Protein AF-A0A1A8A186-F1 (afdb_monomer_lite)

Foldseek 3Di:
DDPVVVVVVVVVVLVPDDPVCSVVVVVCVVPPLVVCVVVPDVLLVVLQVVLVVLPVVADQLRDDPVLVLLVVVQVVDPFRAGHGAQSNDFPVRVVVCCVVVVDHQWDAPDPPDPHIDGHHYDHQYDHPLLLVCCVPFNDDPCVVFAEAEAQCRVQSNHPDDDPDDLLVCLVSLQRHLEYEEGNHDPRRHDLVVLVSNVVSSLVRNAHFFRKYKYFADPVVSCVVSVHDDDPQQKDWDDTDLPDDSGPRDDSVSNNRITMIGGD

Radius of gyration: 21.7 Å; chains: 1; bounding box: 68×39×57 Å

Sequence (263 aa):
MDFSEAKLKLQQLLNNVTPSELPKLLEWMRNSGELDQPLFDNNKAMLRSIADDLKAMLPVDAMLPSETTAHLKMQQRARPTVHVDSFLYSDEQVDSLCEEGTMSRNYCLSCGSIRTAPLDFISHSFSASELQFLFQNVLPDLTGRTLVDVGSRLGAVLYGVLHADVCTQDVLLQSADVLVMNNVFEYFMESSEQVRSWKFIMQNFRRPGSLLVSVPSLQESLNALQMPFQPGWVEEIPLVYDIYLGRDADPDAIKQIHLYRVT

InterPro domains:
  IPR026669 Arsenite methyltransferase-like [PTHR43675] (2-156)

pLDDT: mean 90.27, std 6.65, range [60.44, 98.69]

Organism: Nothobranchius furzeri (NCBI:txid105023)

Structure (mmCIF, N/CA/C/O backbone):
data_AF-A0A1A8A186-F1
#
_entry.id   AF-A0A1A8A186-F1
#
loop_
_atom_site.group_PDB
_atom_site.id
_atom_site.type_symbol
_atom_site.label_atom_id
_atom_site.label_alt_id
_atom_site.label_comp_id
_atom_site.label_asym_id
_atom_site.label_entity_id
_atom_site.label_seq_id
_atom_site.pdbx_PDB_ins_code
_atom_site.Cartn_x
_atom_site.Cartn_y
_atom_site.Cartn_z
_atom_site.occupancy
_atom_site.B_iso_or_equiv
_atom_site.auth_seq_id
_atom_site.auth_comp_id
_atom_site.auth_asym_id
_atom_site.auth_atom_id
_atom_site.pdbx_PDB_model_num
ATOM 1 N N . MET A 1 1 ? 25.690 -15.666 16.497 1.00 81.56 1 MET A N 1
ATOM 2 C CA . MET A 1 1 ? 26.508 -14.445 16.417 1.00 81.56 1 MET A CA 1
ATOM 3 C C . MET A 1 1 ? 25.543 -13.284 16.387 1.00 81.56 1 MET A C 1
ATOM 5 O O . MET A 1 1 ? 24.640 -13.310 15.559 1.00 81.56 1 MET A O 1
ATOM 9 N N . ASP A 1 2 ? 25.659 -12.353 17.324 1.00 86.88 2 ASP A N 1
ATOM 10 C CA . ASP A 1 2 ? 24.840 -11.138 17.320 1.00 86.88 2 ASP A CA 1
ATOM 11 C C . ASP A 1 2 ? 25.425 -10.078 16.367 1.00 86.88 2 ASP A C 1
ATOM 13 O O . ASP A 1 2 ? 26.502 -10.265 15.795 1.00 86.88 2 ASP A O 1
ATOM 17 N N . PHE A 1 3 ? 24.707 -8.968 16.168 1.00 85.38 3 PHE A N 1
ATOM 18 C CA . PHE A 1 3 ? 25.131 -7.896 15.262 1.00 85.38 3 PHE A CA 1
ATOM 19 C C . PHE A 1 3 ? 26.508 -7.316 15.625 1.00 85.38 3 PHE A C 1
ATOM 21 O O . PHE A 1 3 ? 27.321 -7.050 14.740 1.00 85.38 3 PHE A O 1
ATOM 28 N N . SER A 1 4 ? 26.791 -7.142 16.916 1.00 91.44 4 SER A N 1
ATOM 29 C CA . SER A 1 4 ? 28.046 -6.556 17.396 1.00 91.44 4 SER A CA 1
ATOM 30 C C . SER A 1 4 ? 29.233 -7.474 17.113 1.00 91.44 4 SER A C 1
ATOM 32 O O . SER A 1 4 ? 30.257 -7.029 16.590 1.00 91.44 4 SER A O 1
ATOM 34 N N . GLU A 1 5 ? 29.087 -8.767 17.402 1.00 93.56 5 GLU A N 1
ATOM 35 C CA . GLU A 1 5 ? 30.097 -9.783 17.118 1.00 93.56 5 GLU A CA 1
ATOM 36 C C . GLU A 1 5 ? 30.296 -9.957 15.600 1.00 93.56 5 GLU A C 1
ATOM 38 O O . GLU A 1 5 ? 31.436 -10.038 15.131 1.00 93.56 5 GLU A O 1
ATOM 43 N N . ALA A 1 6 ? 29.210 -9.932 14.818 1.00 91.75 6 ALA A N 1
ATOM 44 C CA . ALA A 1 6 ? 29.256 -9.995 13.358 1.00 91.75 6 ALA A CA 1
ATOM 45 C C . ALA A 1 6 ? 30.021 -8.812 12.760 1.00 91.75 6 ALA A C 1
ATOM 47 O O . ALA A 1 6 ? 30.939 -9.004 11.960 1.00 91.75 6 ALA A O 1
ATOM 48 N N . LYS A 1 7 ? 29.690 -7.591 13.196 1.00 91.62 7 LYS A N 1
ATOM 49 C CA . LYS A 1 7 ? 30.343 -6.356 12.757 1.00 91.62 7 LYS A CA 1
ATOM 50 C C . LYS A 1 7 ? 31.841 -6.383 13.045 1.00 91.62 7 LYS A C 1
ATOM 52 O O . LYS A 1 7 ? 32.630 -6.029 12.172 1.00 91.62 7 LYS A O 1
ATOM 57 N N . LEU A 1 8 ? 32.240 -6.832 14.235 1.00 93.69 8 LEU A N 1
ATOM 58 C CA . LEU A 1 8 ? 33.651 -6.926 14.611 1.00 93.69 8 LEU A CA 1
ATOM 59 C C . LEU A 1 8 ? 34.410 -7.910 13.709 1.00 93.69 8 LEU A C 1
ATOM 61 O O . LEU A 1 8 ? 35.481 -7.576 13.201 1.00 93.69 8 LEU A O 1
ATOM 65 N N . LYS A 1 9 ? 33.856 -9.106 13.471 1.00 94.69 9 LYS A N 1
ATOM 66 C CA . LYS A 1 9 ? 34.489 -10.102 12.589 1.00 94.69 9 LYS A CA 1
ATOM 67 C C . LYS A 1 9 ? 34.570 -9.616 11.146 1.00 94.69 9 LYS A C 1
ATOM 69 O O . LYS A 1 9 ? 35.592 -9.820 10.499 1.00 94.69 9 LYS A O 1
ATOM 74 N N . LEU A 1 10 ? 33.539 -8.927 10.660 1.00 92.56 10 LEU A N 1
ATOM 75 C CA . LEU A 1 10 ? 33.546 -8.315 9.333 1.00 92.56 10 LEU A CA 1
ATOM 76 C C . LEU A 1 10 ? 34.656 -7.259 9.218 1.00 92.56 10 LEU A C 1
ATOM 78 O O . LEU A 1 10 ? 35.425 -7.281 8.264 1.00 92.56 10 LEU A O 1
ATOM 82 N N . GLN A 1 11 ? 34.799 -6.381 10.214 1.00 91.81 11 GLN A N 1
ATOM 83 C CA . GLN A 1 11 ? 35.882 -5.393 10.253 1.00 91.81 11 GLN A CA 1
ATOM 84 C C . GLN A 1 11 ? 37.266 -6.054 10.269 1.00 91.81 11 GLN A C 1
ATOM 86 O O . GLN A 1 11 ? 38.168 -5.608 9.565 1.00 91.81 11 GLN A O 1
ATOM 91 N N . GLN A 1 12 ? 37.437 -7.135 11.033 1.00 94.69 12 GLN A N 1
ATOM 92 C CA . GLN A 1 12 ? 38.684 -7.904 11.046 1.00 94.69 12 GLN A CA 1
ATOM 93 C C . GLN A 1 12 ? 38.986 -8.530 9.680 1.00 94.69 12 GLN A C 1
ATOM 95 O O . GLN A 1 12 ? 40.125 -8.465 9.227 1.00 94.69 12 GLN A O 1
ATOM 100 N N . LEU A 1 13 ? 37.979 -9.091 9.005 1.00 93.94 13 LEU A N 1
ATOM 101 C CA . LEU A 1 13 ? 38.126 -9.624 7.650 1.00 93.94 13 LEU A CA 1
ATOM 102 C C . LEU A 1 13 ? 38.521 -8.529 6.658 1.00 93.94 13 LEU A C 1
ATOM 104 O O . LEU A 1 13 ? 39.480 -8.718 5.917 1.00 93.94 13 LEU A O 1
ATOM 108 N N . LEU A 1 14 ? 37.849 -7.375 6.691 1.00 92.94 14 LEU A N 1
ATOM 109 C CA . LEU A 1 14 ? 38.167 -6.232 5.830 1.00 92.94 14 LEU A CA 1
ATOM 110 C C . LEU A 1 14 ? 39.600 -5.726 6.050 1.00 92.94 14 LEU A C 1
ATOM 112 O O . LEU A 1 14 ? 40.292 -5.423 5.083 1.00 92.94 14 LEU A O 1
ATOM 116 N N . ASN A 1 15 ? 40.078 -5.705 7.296 1.00 92.50 15 ASN A N 1
ATOM 117 C CA . ASN A 1 15 ? 41.453 -5.309 7.619 1.00 92.50 15 ASN A CA 1
ATOM 118 C C . ASN A 1 15 ? 42.517 -6.299 7.107 1.00 92.50 15 ASN A C 1
ATOM 120 O O . ASN A 1 15 ? 43.677 -5.919 6.968 1.00 92.50 15 ASN A O 1
ATOM 124 N N . ASN A 1 16 ? 42.141 -7.551 6.832 1.00 94.19 16 ASN A N 1
ATOM 125 C CA . ASN A 1 16 ? 43.044 -8.573 6.296 1.00 94.19 16 ASN A CA 1
ATOM 126 C C . ASN A 1 16 ? 43.122 -8.561 4.760 1.00 94.19 16 ASN A C 1
ATOM 128 O O . ASN A 1 16 ? 43.944 -9.272 4.181 1.00 94.19 16 ASN A O 1
ATOM 132 N N . VAL A 1 17 ? 42.271 -7.780 4.090 1.00 94.00 17 VAL A N 1
ATOM 133 C CA . VAL A 1 17 ? 42.267 -7.640 2.630 1.00 94.00 17 VAL A CA 1
ATOM 134 C C . VAL A 1 17 ? 43.371 -6.672 2.218 1.00 94.00 17 VAL A C 1
ATOM 136 O O . VAL A 1 17 ? 43.606 -5.651 2.866 1.00 94.00 17 VAL A O 1
ATOM 139 N N . THR A 1 18 ? 44.069 -6.979 1.125 1.00 94.75 18 THR A N 1
ATOM 140 C CA . THR A 1 18 ? 45.112 -6.092 0.604 1.00 94.75 18 THR A CA 1
ATOM 141 C C . THR A 1 18 ? 44.519 -4.716 0.260 1.00 94.75 18 THR A C 1
ATOM 143 O O . THR A 1 18 ? 43.457 -4.649 -0.366 1.00 94.75 18 THR A O 1
ATOM 146 N N . PRO A 1 19 ? 45.192 -3.596 0.598 1.00 92.88 19 PRO A N 1
ATOM 147 C CA . PRO A 1 19 ? 44.633 -2.257 0.387 1.00 92.88 19 PRO A CA 1
ATOM 148 C C . PRO A 1 19 ? 44.215 -1.952 -1.060 1.00 92.88 19 PRO A C 1
ATOM 150 O O . PRO A 1 19 ? 43.316 -1.147 -1.277 1.00 92.88 19 PRO A O 1
ATOM 153 N N . SER A 1 20 ? 44.840 -2.599 -2.051 1.00 94.12 20 SER A N 1
ATOM 154 C CA . SER A 1 20 ? 44.503 -2.456 -3.473 1.00 94.12 20 SER A CA 1
ATOM 155 C C . SER A 1 20 ? 43.208 -3.164 -3.884 1.00 94.12 20 SER A C 1
ATOM 157 O O . SER A 1 20 ? 42.574 -2.750 -4.850 1.00 94.12 20 SER A O 1
ATOM 159 N N . GLU A 1 21 ? 42.814 -4.225 -3.176 1.00 94.62 21 GLU A N 1
ATOM 160 C CA . GLU A 1 21 ? 41.594 -4.994 -3.457 1.00 94.62 21 GLU A CA 1
ATOM 161 C C . GLU A 1 21 ? 40.415 -4.545 -2.582 1.00 94.62 21 GLU A C 1
ATOM 163 O O . GLU A 1 21 ? 39.261 -4.789 -2.932 1.00 94.62 21 GLU A O 1
ATOM 168 N N . LEU A 1 22 ? 40.682 -3.833 -1.481 1.00 92.12 22 LEU A N 1
ATOM 169 C CA . LEU A 1 22 ? 39.651 -3.358 -0.558 1.00 92.12 22 LEU A CA 1
ATOM 170 C C . LEU A 1 22 ? 38.555 -2.510 -1.240 1.00 92.12 22 LEU A C 1
ATOM 172 O O . LEU A 1 22 ? 37.384 -2.777 -0.970 1.00 92.12 22 LEU A O 1
ATOM 176 N N . PRO A 1 23 ? 38.853 -1.557 -2.153 1.00 93.25 23 PRO A N 1
ATOM 177 C CA . PRO A 1 23 ? 37.807 -0.811 -2.855 1.00 93.25 23 PRO A CA 1
ATOM 178 C C . PRO A 1 23 ? 36.887 -1.709 -3.686 1.00 93.25 23 PRO A C 1
ATOM 180 O O . PRO A 1 23 ? 35.673 -1.538 -3.635 1.00 93.25 23 PRO A O 1
ATOM 183 N N . LYS A 1 24 ? 37.449 -2.702 -4.391 1.00 91.94 24 LYS A N 1
ATOM 184 C CA . LYS A 1 24 ? 36.669 -3.652 -5.199 1.00 91.94 24 LYS A CA 1
ATOM 185 C C . LYS A 1 24 ? 35.782 -4.528 -4.323 1.00 91.94 24 LYS A C 1
ATOM 187 O O . LYS A 1 24 ? 34.637 -4.781 -4.675 1.00 91.94 24 LYS A O 1
ATOM 192 N N . LEU A 1 25 ? 36.295 -4.975 -3.174 1.00 91.00 25 LEU A N 1
ATOM 193 C CA . LEU A 1 25 ? 35.508 -5.758 -2.227 1.00 91.00 25 LEU A CA 1
ATOM 194 C C . LEU A 1 25 ? 34.364 -4.931 -1.635 1.00 91.00 25 LEU A C 1
ATOM 196 O O . LEU A 1 25 ? 33.248 -5.427 -1.570 1.00 91.00 25 LEU A O 1
ATOM 200 N N . LEU A 1 26 ? 34.613 -3.683 -1.229 1.00 90.00 26 LEU A N 1
ATOM 201 C CA . LEU A 1 26 ? 33.564 -2.799 -0.709 1.00 90.00 26 LEU A CA 1
ATOM 202 C C . LEU A 1 26 ? 32.507 -2.482 -1.773 1.00 90.00 26 LEU A C 1
ATOM 204 O O . LEU A 1 26 ? 31.320 -2.438 -1.460 1.00 90.00 26 LEU A O 1
ATOM 208 N N . GLU A 1 27 ? 32.923 -2.294 -3.024 1.00 89.06 27 GLU A N 1
ATOM 209 C CA . GLU A 1 27 ? 32.010 -2.122 -4.153 1.00 89.06 27 GLU A CA 1
ATOM 210 C C . GLU A 1 27 ? 31.164 -3.378 -4.392 1.00 89.06 27 GLU A C 1
ATOM 212 O O . GLU A 1 27 ? 29.942 -3.272 -4.499 1.00 89.06 27 GLU A O 1
ATOM 217 N N . TRP A 1 28 ? 31.780 -4.565 -4.393 1.00 89.69 28 TRP A N 1
ATOM 218 C CA . TRP A 1 28 ? 31.054 -5.834 -4.465 1.00 89.69 28 TRP A CA 1
ATOM 219 C C . TRP A 1 28 ? 30.094 -5.989 -3.283 1.00 89.69 28 TRP A C 1
ATOM 221 O O . TRP A 1 28 ? 28.926 -6.271 -3.501 1.00 89.69 28 TRP A O 1
ATOM 231 N N . MET A 1 29 ? 30.517 -5.725 -2.044 1.00 86.19 29 MET A N 1
ATOM 232 C CA . MET A 1 29 ? 29.642 -5.829 -0.870 1.00 86.19 29 MET A CA 1
ATOM 233 C C . MET A 1 29 ? 28.453 -4.870 -0.933 1.00 86.19 29 MET A C 1
ATOM 235 O O . MET A 1 29 ? 27.379 -5.197 -0.445 1.00 86.19 29 MET A O 1
ATOM 239 N N . ARG A 1 30 ? 28.634 -3.681 -1.515 1.00 81.62 30 ARG A N 1
ATOM 240 C CA . ARG A 1 30 ? 27.555 -2.699 -1.650 1.00 81.62 30 ARG A CA 1
ATOM 241 C C . ARG A 1 30 ? 26.548 -3.081 -2.736 1.00 81.62 30 ARG A C 1
ATOM 243 O O . ARG A 1 30 ? 25.382 -2.732 -2.612 1.00 81.62 30 ARG A O 1
ATOM 250 N N . ASN A 1 31 ? 27.000 -3.754 -3.794 1.00 77.38 31 ASN A N 1
ATOM 251 C CA . ASN A 1 31 ? 26.207 -3.962 -5.007 1.00 77.38 31 ASN A CA 1
ATOM 252 C C . ASN A 1 31 ? 25.834 -5.440 -5.266 1.00 77.38 31 ASN A C 1
ATOM 254 O O . ASN A 1 31 ? 25.091 -5.731 -6.202 1.00 77.38 31 ASN A O 1
ATOM 258 N N . SER A 1 32 ? 26.368 -6.390 -4.495 1.00 78.38 32 SER A N 1
ATOM 259 C CA . SER A 1 32 ? 26.155 -7.825 -4.701 1.00 78.38 32 SER A CA 1
ATOM 260 C C . SER A 1 32 ? 24.862 -8.303 -4.049 1.00 78.38 32 SER A C 1
ATOM 262 O O . SER A 1 32 ? 24.705 -8.232 -2.833 1.00 78.38 32 SER A O 1
ATOM 264 N N . GLY A 1 33 ? 23.975 -8.895 -4.854 1.00 66.44 33 GLY A N 1
ATOM 265 C CA . GLY A 1 33 ? 22.790 -9.604 -4.357 1.00 66.44 33 GLY A CA 1
ATOM 266 C C . GLY A 1 33 ? 23.112 -10.934 -3.661 1.00 66.44 33 GLY A C 1
ATOM 267 O O . GLY A 1 33 ? 22.228 -11.549 -3.074 1.00 66.44 33 GLY A O 1
ATOM 268 N N . GLU A 1 34 ? 24.367 -11.400 -3.690 1.00 73.19 34 GLU A N 1
ATOM 269 C CA . GLU A 1 34 ? 24.770 -12.634 -2.999 1.00 73.19 34 GLU A CA 1
ATOM 270 C C . GLU A 1 34 ? 24.655 -12.499 -1.475 1.00 73.19 34 GLU A C 1
ATOM 272 O O . GLU A 1 34 ? 24.353 -13.474 -0.787 1.00 73.19 34 GLU A O 1
ATOM 277 N N . LEU A 1 35 ? 24.839 -11.285 -0.945 1.00 75.12 35 LEU A N 1
ATOM 278 C CA . LEU A 1 35 ? 24.705 -11.008 0.486 1.00 75.12 35 LEU A CA 1
ATOM 279 C C . LEU A 1 35 ? 23.248 -11.028 0.968 1.00 75.12 35 LEU A C 1
ATOM 281 O O . LEU A 1 35 ? 23.019 -11.155 2.170 1.00 75.12 35 LEU A O 1
ATOM 285 N N . ASP A 1 36 ? 22.282 -10.982 0.046 1.00 70.06 36 ASP A N 1
ATOM 286 C CA . ASP A 1 36 ? 20.851 -11.080 0.341 1.00 70.06 36 ASP A CA 1
ATOM 287 C C . ASP A 1 36 ? 20.360 -12.535 0.388 1.00 70.06 36 ASP A C 1
ATOM 289 O O . ASP A 1 36 ? 19.261 -12.793 0.878 1.00 70.06 36 ASP A O 1
ATOM 293 N N . GLN A 1 37 ? 21.157 -13.513 -0.066 1.00 66.50 37 GLN A N 1
ATOM 294 C CA . GLN A 1 37 ? 20.777 -14.935 -0.031 1.00 66.50 37 GLN A CA 1
ATOM 295 C C . GLN A 1 37 ? 20.367 -15.435 1.369 1.00 66.50 37 GLN A C 1
ATOM 297 O O . GLN A 1 37 ? 19.386 -16.171 1.459 1.00 66.50 37 GLN A O 1
ATOM 302 N N . PRO A 1 38 ? 21.027 -15.037 2.477 1.00 63.31 38 PRO A N 1
ATOM 303 C CA . PRO A 1 38 ? 20.593 -15.413 3.823 1.00 63.31 38 PRO A CA 1
ATOM 304 C C . PRO A 1 38 ? 19.283 -14.742 4.259 1.00 63.31 38 PRO A C 1
ATOM 306 O O . PRO A 1 38 ? 18.638 -15.225 5.184 1.00 63.31 38 PRO A O 1
ATOM 309 N N . LEU A 1 39 ? 18.900 -13.628 3.623 1.00 63.78 39 LEU A N 1
ATOM 310 C CA . LEU A 1 39 ? 17.629 -12.928 3.850 1.00 63.78 39 LEU A CA 1
ATOM 311 C C . LEU A 1 39 ? 16.486 -13.531 3.021 1.00 63.78 39 LEU A C 1
ATOM 313 O O . LEU A 1 39 ? 15.341 -13.083 3.130 1.00 63.78 39 LEU A O 1
ATOM 317 N N . PHE A 1 40 ? 16.784 -14.519 2.173 1.00 60.44 40 PHE A N 1
ATOM 318 C CA . PHE A 1 40 ? 15.793 -15.229 1.383 1.00 60.44 40 PHE A CA 1
ATOM 319 C C . PHE A 1 40 ? 14.974 -16.151 2.289 1.00 60.44 40 PHE A C 1
ATOM 321 O O . PHE A 1 40 ? 15.301 -17.313 2.517 1.00 60.44 40 PHE A O 1
ATOM 328 N N . ASP A 1 41 ? 13.914 -15.587 2.851 1.00 70.12 41 ASP A N 1
ATOM 329 C CA . ASP A 1 41 ? 12.982 -16.290 3.720 1.00 70.12 41 ASP A CA 1
ATOM 330 C C . ASP A 1 41 ? 11.894 -16.995 2.888 1.00 70.12 41 ASP A C 1
ATOM 332 O O . ASP A 1 41 ? 11.467 -16.502 1.838 1.00 70.12 41 ASP A O 1
ATOM 336 N N . ASN A 1 42 ? 11.394 -18.128 3.385 1.00 78.25 42 ASN A N 1
ATOM 337 C CA . ASN A 1 42 ? 10.276 -18.883 2.808 1.00 78.25 42 ASN A CA 1
ATOM 338 C C . ASN A 1 42 ? 9.054 -17.992 2.540 1.00 78.25 42 ASN A C 1
ATOM 340 O O . ASN A 1 42 ? 8.308 -18.234 1.594 1.00 78.25 42 ASN A O 1
ATOM 344 N N . ASN A 1 43 ? 8.880 -16.931 3.331 1.00 80.12 43 ASN A N 1
ATOM 345 C CA . ASN A 1 43 ? 7.840 -15.926 3.132 1.00 80.12 43 ASN A CA 1
ATOM 346 C C . ASN A 1 43 ? 7.949 -15.228 1.764 1.00 80.12 43 ASN A C 1
ATOM 348 O O . ASN A 1 43 ? 6.949 -15.107 1.061 1.00 80.12 43 ASN A O 1
ATOM 352 N N . LYS A 1 44 ? 9.157 -14.843 1.323 1.00 79.69 44 LYS A N 1
ATOM 353 C CA . LYS A 1 44 ? 9.360 -14.242 -0.009 1.00 79.69 44 LYS A CA 1
ATOM 354 C C . LYS A 1 44 ? 9.082 -15.246 -1.127 1.00 79.69 44 LYS A C 1
ATOM 356 O O . LYS A 1 44 ? 8.492 -14.879 -2.138 1.00 79.69 44 LYS A O 1
ATOM 361 N N . ALA A 1 45 ? 9.468 -16.510 -0.942 1.00 83.62 45 ALA A N 1
ATOM 362 C CA . ALA A 1 45 ? 9.161 -17.572 -1.901 1.00 83.62 45 ALA A CA 1
ATOM 363 C C . ALA A 1 45 ? 7.647 -17.817 -2.018 1.00 83.62 45 ALA A C 1
ATOM 365 O O . ALA A 1 45 ? 7.134 -17.965 -3.125 1.00 83.62 45 ALA A O 1
ATOM 366 N N . MET A 1 46 ? 6.926 -17.794 -0.894 1.00 86.50 46 MET A N 1
ATOM 367 C CA . MET A 1 46 ? 5.470 -17.925 -0.868 1.00 86.50 46 MET A CA 1
ATOM 368 C C . MET A 1 46 ? 4.783 -16.755 -1.580 1.00 86.50 46 MET A C 1
ATOM 370 O O . MET A 1 46 ? 3.946 -16.996 -2.443 1.00 86.50 46 MET A O 1
ATOM 374 N N . LEU A 1 47 ? 5.170 -15.506 -1.289 1.00 88.38 47 LEU A N 1
ATOM 375 C CA . LEU A 1 47 ? 4.613 -14.333 -1.977 1.00 88.38 47 LEU A CA 1
ATOM 376 C C . LEU A 1 47 ? 4.855 -14.391 -3.492 1.00 88.38 47 LEU A C 1
ATOM 378 O O . LEU A 1 47 ? 3.942 -14.111 -4.261 1.00 88.38 47 LEU A O 1
ATOM 382 N N . ARG A 1 48 ? 6.049 -14.823 -3.925 1.00 87.94 48 ARG A N 1
ATOM 383 C CA . ARG A 1 48 ? 6.358 -15.021 -5.351 1.00 87.94 48 ARG A CA 1
ATOM 384 C C . ARG A 1 48 ? 5.493 -16.103 -5.989 1.00 87.94 48 ARG A C 1
ATOM 386 O O . ARG A 1 48 ? 4.953 -15.869 -7.060 1.00 87.94 48 ARG A O 1
ATOM 393 N N . SER A 1 49 ? 5.311 -17.240 -5.316 1.00 90.56 49 SER A N 1
ATOM 394 C CA . SER A 1 49 ? 4.427 -18.306 -5.804 1.00 90.56 49 SER A CA 1
ATOM 395 C C . SER A 1 49 ? 3.001 -17.797 -6.006 1.00 90.56 49 SER A C 1
ATOM 397 O O . SER A 1 49 ? 2.393 -18.080 -7.030 1.00 90.56 49 SER A O 1
ATOM 399 N N . ILE A 1 50 ? 2.483 -17.012 -5.057 1.00 90.25 50 ILE A N 1
ATOM 400 C CA . ILE A 1 50 ? 1.131 -16.454 -5.157 1.00 90.25 50 ILE A CA 1
ATOM 401 C C . ILE A 1 50 ? 1.048 -15.445 -6.306 1.00 90.25 50 ILE A C 1
ATOM 403 O O . ILE A 1 50 ? 0.098 -15.481 -7.085 1.00 90.25 50 ILE A O 1
ATOM 407 N N . ALA A 1 51 ? 2.044 -14.568 -6.445 1.00 92.31 51 ALA A N 1
ATOM 408 C CA . ALA A 1 51 ? 2.117 -13.634 -7.561 1.00 92.31 51 ALA A CA 1
ATOM 409 C C . ALA A 1 51 ? 2.132 -14.361 -8.917 1.00 92.31 51 ALA A C 1
ATOM 411 O O . ALA A 1 51 ? 1.436 -13.946 -9.840 1.00 92.31 51 ALA A O 1
ATOM 412 N N . ASP A 1 52 ? 2.878 -15.458 -9.040 1.00 92.56 52 ASP A N 1
ATOM 413 C CA . ASP A 1 52 ? 2.956 -16.232 -10.280 1.00 92.56 52 ASP A CA 1
ATOM 414 C C . ASP A 1 52 ? 1.633 -16.946 -10.607 1.00 92.56 52 ASP A C 1
ATOM 416 O O . ASP A 1 52 ? 1.191 -16.913 -11.759 1.00 92.56 52 ASP A O 1
ATOM 420 N N . ASP A 1 53 ? 0.944 -17.492 -9.600 1.00 92.62 53 ASP A N 1
ATOM 421 C CA . ASP A 1 53 ? -0.397 -18.064 -9.771 1.00 92.62 53 ASP A CA 1
ATOM 422 C C . ASP A 1 53 ? -1.410 -16.998 -10.229 1.00 92.62 53 ASP A C 1
ATOM 424 O O . ASP A 1 53 ? -2.218 -17.241 -11.129 1.00 92.62 53 ASP A O 1
ATOM 428 N N . LEU A 1 54 ? -1.350 -15.790 -9.657 1.00 92.44 54 LEU A N 1
ATOM 429 C CA . LEU A 1 54 ? -2.215 -14.672 -10.044 1.00 92.44 54 LEU A CA 1
ATOM 430 C C . LEU A 1 54 ? -1.940 -14.194 -11.476 1.00 92.44 54 LEU A C 1
ATOM 432 O O . LEU A 1 54 ? -2.888 -13.984 -12.234 1.00 92.44 54 LEU A O 1
ATOM 436 N N . LYS A 1 55 ? -0.669 -14.077 -11.886 1.00 93.00 55 LYS A N 1
ATOM 437 C CA . LYS A 1 55 ? -0.291 -13.703 -13.264 1.00 93.00 55 LYS A CA 1
ATOM 438 C C . LYS A 1 55 ? -0.878 -14.647 -14.306 1.00 93.00 55 LYS A C 1
ATOM 440 O O . LYS A 1 55 ? -1.244 -14.202 -15.387 1.00 93.00 55 LYS A O 1
ATOM 445 N N . ALA A 1 56 ? -0.993 -15.939 -13.996 1.00 92.25 56 ALA A N 1
ATOM 446 C CA . ALA A 1 56 ? -1.576 -16.914 -14.916 1.00 92.25 56 ALA A CA 1
ATOM 447 C C . ALA A 1 56 ? -3.078 -16.683 -15.175 1.00 92.25 56 ALA A C 1
ATOM 449 O O . ALA A 1 56 ? -3.620 -17.195 -16.156 1.00 92.25 56 ALA A O 1
ATOM 450 N N . MET A 1 57 ? -3.754 -15.928 -14.304 1.00 91.31 57 MET A N 1
ATOM 451 C CA . MET A 1 57 ? -5.196 -15.670 -14.362 1.00 91.31 57 MET A CA 1
ATOM 452 C C . MET A 1 57 ? -5.549 -14.230 -14.751 1.00 91.31 57 MET A C 1
ATOM 454 O O . MET A 1 57 ? -6.703 -13.958 -15.088 1.00 91.31 57 MET A O 1
ATOM 458 N N . LEU A 1 58 ? -4.589 -13.308 -14.686 1.00 91.81 58 LEU A N 1
ATOM 459 C CA . LEU A 1 58 ? -4.799 -11.875 -14.868 1.00 91.81 58 LEU A CA 1
ATOM 460 C C . LEU A 1 58 ? -4.202 -11.376 -16.192 1.00 91.81 58 LEU A C 1
ATOM 462 O O . LEU A 1 58 ? -3.259 -11.969 -16.717 1.00 91.81 58 LEU A O 1
ATOM 466 N N . PRO A 1 59 ? -4.726 -10.270 -16.752 1.00 91.38 59 PRO A N 1
ATOM 467 C CA . PRO A 1 59 ? -4.019 -9.552 -17.807 1.00 91.38 59 PRO A CA 1
ATOM 468 C C . PRO A 1 59 ? -2.678 -9.008 -17.288 1.00 91.38 59 PRO A C 1
ATOM 470 O O . PRO A 1 59 ? -2.484 -8.858 -16.084 1.00 91.38 59 PRO A O 1
ATOM 473 N N . VAL A 1 60 ? -1.758 -8.678 -18.201 1.00 87.50 60 VAL A N 1
ATOM 474 C CA . VAL A 1 60 ? -0.403 -8.190 -17.860 1.00 87.50 60 VAL A CA 1
ATOM 475 C C . VAL A 1 60 ? -0.439 -6.899 -17.036 1.00 87.50 60 VAL A C 1
ATOM 477 O O . VAL A 1 60 ? 0.389 -6.703 -16.154 1.00 87.50 60 VAL A O 1
ATOM 480 N N . ASP A 1 61 ? -1.411 -6.025 -17.297 1.00 87.50 61 ASP A N 1
ATOM 481 C CA . ASP A 1 61 ? -1.628 -4.804 -16.517 1.00 87.50 61 ASP A CA 1
ATOM 482 C C . ASP A 1 61 ? -2.363 -5.064 -15.193 1.00 87.50 61 ASP A C 1
ATOM 484 O O . ASP A 1 61 ? -2.531 -4.141 -14.405 1.00 87.50 61 ASP A O 1
ATOM 488 N N . ALA A 1 62 ? -2.805 -6.297 -14.928 1.00 90.56 62 ALA A N 1
ATOM 489 C CA . ALA A 1 62 ? -3.582 -6.703 -13.759 1.00 90.56 62 ALA A CA 1
ATOM 490 C C . ALA A 1 62 ? -4.824 -5.833 -13.488 1.00 90.56 62 ALA A C 1
ATOM 492 O O . ALA A 1 62 ? -5.255 -5.685 -12.341 1.00 90.56 62 ALA A O 1
ATOM 493 N N . MET A 1 63 ? -5.406 -5.242 -14.534 1.00 91.12 63 MET A N 1
ATOM 494 C CA . MET A 1 63 ? -6.643 -4.478 -14.436 1.00 91.12 63 MET A CA 1
ATOM 495 C C . MET A 1 63 ? -7.812 -5.269 -15.010 1.00 91.12 63 MET A C 1
ATOM 497 O O . MET A 1 63 ? -7.814 -5.680 -16.170 1.00 91.12 63 MET A O 1
ATOM 501 N N . LEU A 1 64 ? -8.863 -5.448 -14.215 1.00 89.00 64 LEU A N 1
ATOM 502 C CA . LEU A 1 64 ? -10.076 -6.095 -14.692 1.00 89.00 64 LEU A CA 1
ATOM 503 C C . LEU A 1 64 ? -10.871 -5.146 -15.607 1.00 89.00 64 LEU A C 1
ATOM 505 O O . LEU A 1 64 ? -10.910 -3.933 -15.373 1.00 89.00 64 LEU A O 1
ATOM 509 N N . PRO A 1 65 ? -11.598 -5.670 -16.615 1.00 88.94 65 PRO A N 1
ATOM 510 C CA . PRO A 1 65 ? -12.461 -4.848 -17.470 1.00 88.94 65 PRO A CA 1
ATOM 511 C C . PRO A 1 65 ? -13.546 -4.074 -16.706 1.00 88.94 65 PRO A C 1
ATOM 513 O O . PRO A 1 65 ? -14.054 -3.068 -17.195 1.00 88.94 65 PRO A O 1
ATOM 516 N N . SER A 1 66 ? -13.914 -4.540 -15.509 1.00 89.06 66 SER A N 1
ATOM 517 C CA . SER A 1 66 ? -14.885 -3.885 -14.630 1.00 89.06 66 SER A CA 1
ATOM 518 C C . SER A 1 66 ? -14.340 -2.647 -13.909 1.00 89.06 66 SER A C 1
ATOM 520 O O . SER A 1 66 ? -15.132 -1.886 -13.362 1.00 89.06 66 SER A O 1
ATOM 522 N N . GLU A 1 67 ? -13.026 -2.403 -13.905 1.00 89.94 67 GLU A N 1
ATOM 523 C CA . GLU A 1 67 ? -12.392 -1.243 -13.252 1.00 89.94 67 GLU A CA 1
ATOM 524 C C . GLU A 1 67 ? -12.509 0.034 -14.112 1.00 89.94 67 GLU A C 1
ATOM 526 O O . GLU A 1 67 ? -11.543 0.759 -14.348 1.00 89.94 67 GLU A O 1
ATOM 531 N N . THR A 1 68 ? -13.713 0.319 -14.622 1.00 90.88 68 THR A N 1
ATOM 532 C CA . THR A 1 68 ? -13.952 1.336 -15.661 1.00 90.88 68 THR A CA 1
ATOM 533 C C . THR A 1 68 ? -13.529 2.743 -15.245 1.00 90.88 68 THR A C 1
ATOM 535 O O . THR A 1 68 ? -12.993 3.485 -16.064 1.00 90.88 68 THR A O 1
ATOM 538 N N . THR A 1 69 ? -13.734 3.119 -13.979 1.00 90.25 69 THR A N 1
ATOM 539 C CA . THR A 1 69 ? -13.341 4.442 -13.461 1.00 90.25 69 THR A CA 1
ATOM 540 C C . THR A 1 69 ? -11.823 4.622 -13.468 1.00 90.25 69 THR A C 1
ATOM 542 O O . THR A 1 69 ? -11.341 5.673 -13.891 1.00 90.25 69 THR A O 1
ATOM 545 N N . ALA A 1 70 ? -11.070 3.586 -13.085 1.00 89.25 70 ALA A N 1
ATOM 546 C CA . ALA A 1 70 ? -9.609 3.624 -13.073 1.00 89.25 70 ALA A CA 1
ATOM 547 C C . ALA A 1 70 ? -9.057 3.774 -14.494 1.00 89.25 70 ALA A C 1
ATOM 549 O O . ALA A 1 70 ? -8.260 4.680 -14.748 1.00 89.25 70 ALA A O 1
ATOM 550 N N . HIS A 1 71 ? -9.583 2.989 -15.442 1.00 89.94 71 HIS A N 1
ATOM 551 C CA . HIS A 1 71 ? -9.249 3.110 -16.866 1.00 89.94 71 HIS A CA 1
ATOM 552 C C . HIS A 1 71 ? -9.482 4.531 -17.397 1.00 89.94 71 HIS A C 1
ATOM 554 O O . HIS A 1 71 ? -8.603 5.112 -18.035 1.00 89.94 71 HIS A O 1
ATOM 560 N N . LEU A 1 72 ? -10.644 5.127 -17.103 1.00 90.62 72 LEU A N 1
ATOM 561 C CA . LEU A 1 72 ? -10.974 6.486 -17.545 1.00 90.62 72 LEU A CA 1
ATOM 562 C C . LEU A 1 72 ? -10.034 7.536 -16.944 1.00 90.62 72 LEU A C 1
ATOM 564 O O . LEU A 1 72 ? -9.571 8.425 -17.657 1.00 90.62 72 LEU A O 1
ATOM 568 N N . LYS A 1 73 ? -9.720 7.436 -15.650 1.00 90.31 73 LYS A N 1
ATOM 569 C CA . LYS A 1 73 ? -8.830 8.391 -14.978 1.00 90.31 73 LYS A CA 1
ATOM 570 C C . LYS A 1 73 ? -7.394 8.306 -15.473 1.00 90.31 73 LYS A C 1
ATOM 572 O O . LYS A 1 73 ? -6.757 9.343 -15.644 1.00 90.31 73 LYS A O 1
ATOM 577 N N . MET A 1 74 ? -6.901 7.106 -15.768 1.00 89.06 74 MET A N 1
ATOM 578 C CA . MET A 1 74 ? -5.588 6.932 -16.392 1.00 8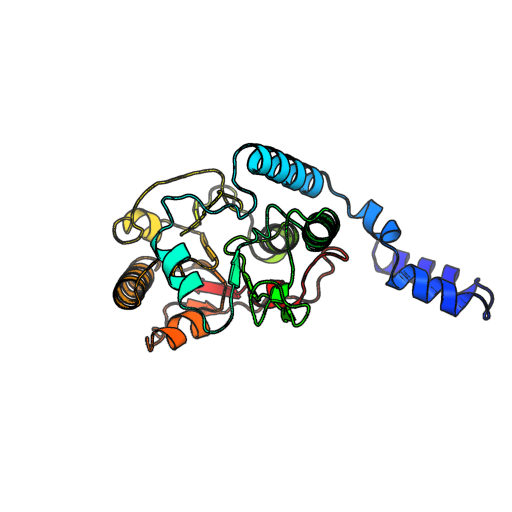9.06 74 MET A CA 1
ATOM 579 C C . MET A 1 74 ? -5.529 7.583 -17.778 1.00 89.06 74 MET A C 1
ATOM 581 O O . MET A 1 74 ? -4.562 8.272 -18.087 1.00 89.06 74 MET A O 1
ATOM 585 N N . GLN A 1 75 ? -6.584 7.451 -18.588 1.00 87.38 75 GLN A N 1
ATOM 586 C CA . GLN A 1 75 ? -6.662 8.083 -19.914 1.00 87.38 75 GLN A CA 1
ATOM 587 C C . GLN A 1 75 ? -6.739 9.617 -19.862 1.00 87.38 75 GLN A C 1
ATOM 589 O O . GLN A 1 75 ? -6.372 10.284 -20.827 1.00 87.38 75 GLN A O 1
ATOM 594 N N . GLN A 1 76 ? -7.216 10.183 -18.751 1.00 88.88 76 GLN A N 1
ATOM 595 C CA . GLN A 1 76 ? -7.302 11.631 -18.540 1.00 88.88 76 GLN A CA 1
ATOM 596 C C . GLN A 1 76 ? -5.989 12.255 -18.043 1.00 88.88 76 GLN A C 1
ATOM 598 O O . GLN A 1 76 ? -5.889 13.484 -17.975 1.00 88.88 76 GLN A O 1
ATOM 603 N N . ARG A 1 77 ? -4.978 11.451 -17.683 1.00 85.62 77 ARG A N 1
ATOM 604 C CA . ARG A 1 77 ? -3.672 11.966 -17.251 1.00 85.62 77 ARG A CA 1
ATOM 605 C C . ARG A 1 77 ? -3.005 12.736 -18.394 1.00 85.62 77 ARG A C 1
ATOM 607 O O . ARG A 1 77 ? -3.065 12.361 -19.561 1.00 85.62 77 ARG A O 1
ATOM 614 N N . ALA A 1 78 ? -2.335 13.835 -18.042 1.00 85.06 78 ALA A N 1
ATOM 615 C CA . ALA A 1 78 ? -1.650 14.694 -19.012 1.00 85.06 78 ALA A CA 1
ATOM 616 C C . ALA A 1 78 ? -0.502 13.975 -19.742 1.00 85.06 78 ALA A C 1
ATOM 618 O O . ALA A 1 78 ? -0.140 14.346 -20.859 1.00 85.06 78 ALA A O 1
ATOM 619 N N . ARG A 1 79 ? 0.082 12.965 -19.095 1.00 84.38 79 ARG A N 1
ATOM 620 C CA . ARG A 1 79 ? 1.070 12.058 -19.666 1.00 84.38 79 ARG A CA 1
ATOM 621 C C . ARG A 1 79 ? 0.446 10.671 -19.772 1.00 84.38 79 ARG A C 1
ATOM 623 O O . ARG A 1 79 ? -0.287 10.297 -18.859 1.00 84.38 79 ARG A O 1
ATOM 630 N N . PRO A 1 80 ? 0.719 9.912 -20.845 1.00 86.69 80 PRO A N 1
ATOM 631 C CA . PRO A 1 80 ? 0.223 8.551 -20.945 1.00 86.69 80 PRO A CA 1
ATOM 632 C C . PRO A 1 80 ? 0.779 7.695 -19.802 1.00 86.69 80 PRO A C 1
ATOM 634 O O . PRO A 1 80 ? 1.986 7.685 -19.547 1.00 86.69 80 PRO A O 1
ATOM 637 N N . THR A 1 81 ? -0.127 6.999 -19.124 1.00 87.69 81 THR A N 1
ATOM 638 C CA . THR A 1 81 ? 0.153 6.220 -17.919 1.00 87.69 81 THR A CA 1
ATOM 639 C C . THR A 1 81 ? -0.191 4.753 -18.153 1.00 87.69 81 THR A C 1
ATOM 641 O O . THR A 1 81 ? -1.226 4.449 -18.747 1.00 87.69 81 THR A O 1
ATOM 644 N N . VAL A 1 82 ? 0.661 3.853 -17.670 1.00 87.69 82 VAL A N 1
ATOM 645 C CA . VAL A 1 82 ? 0.469 2.399 -17.701 1.00 87.69 82 VAL A CA 1
ATOM 646 C C . VAL A 1 82 ? 0.359 1.888 -16.271 1.00 87.69 82 VAL A C 1
ATOM 648 O O . VAL A 1 82 ? 1.122 2.297 -15.397 1.00 87.69 82 VAL A O 1
ATOM 651 N N . HIS A 1 83 ? -0.602 0.999 -16.031 1.00 91.88 83 HIS A N 1
ATOM 652 C CA . HIS A 1 83 ? -0.709 0.308 -14.756 1.00 91.88 83 HIS A CA 1
ATOM 653 C C . HIS A 1 83 ? 0.146 -0.959 -14.792 1.00 91.88 83 HIS A C 1
ATOM 655 O O . HIS A 1 83 ? 0.043 -1.757 -15.725 1.00 91.88 83 HIS A O 1
ATOM 661 N N . VAL A 1 84 ? 0.977 -1.136 -13.770 1.00 90.31 84 VAL A N 1
ATOM 662 C CA . VAL A 1 84 ? 1.747 -2.355 -13.530 1.00 90.31 84 VAL A CA 1
ATOM 663 C C . VAL A 1 84 ? 1.654 -2.670 -12.050 1.00 90.31 84 VAL A C 1
ATOM 665 O O . VAL A 1 84 ? 2.007 -1.849 -11.211 1.00 90.31 84 VAL A O 1
ATOM 668 N N . ASP A 1 85 ? 1.153 -3.856 -11.729 1.00 93.38 85 ASP A N 1
ATOM 669 C CA . ASP A 1 85 ? 0.938 -4.246 -10.342 1.00 93.38 85 ASP A CA 1
ATOM 670 C C . ASP A 1 85 ? 2.260 -4.605 -9.655 1.00 93.38 85 ASP A C 1
ATOM 672 O O . ASP A 1 85 ? 2.902 -5.599 -10.007 1.00 93.38 85 ASP A O 1
ATOM 676 N N . SER A 1 86 ? 2.656 -3.802 -8.665 1.00 92.12 86 SER A N 1
ATOM 677 C CA . SER A 1 86 ? 3.923 -3.972 -7.941 1.00 92.12 86 SER A CA 1
ATOM 678 C C . SER A 1 86 ? 3.971 -5.223 -7.063 1.00 92.12 86 SER A C 1
ATOM 680 O O . SER A 1 86 ? 5.063 -5.640 -6.672 1.00 92.12 86 SER A O 1
ATOM 682 N N . PHE A 1 87 ? 2.827 -5.840 -6.733 1.00 93.44 87 PHE A N 1
ATOM 683 C CA . PHE A 1 87 ? 2.829 -7.146 -6.070 1.00 93.44 87 PHE A CA 1
ATOM 684 C C . PHE A 1 87 ? 3.239 -8.244 -7.051 1.00 93.44 87 PHE A C 1
ATOM 686 O O . PHE A 1 87 ? 3.982 -9.161 -6.696 1.00 93.44 87 PHE A O 1
ATOM 693 N N . LEU A 1 88 ? 2.750 -8.148 -8.289 1.00 93.50 88 LEU A N 1
ATOM 694 C CA . LEU A 1 88 ? 2.992 -9.152 -9.314 1.00 93.50 88 LEU A CA 1
ATOM 695 C C . LEU A 1 88 ? 4.382 -9.004 -9.935 1.00 93.50 88 LEU A C 1
ATOM 697 O O . LEU A 1 88 ? 5.085 -10.002 -10.090 1.00 93.50 88 LEU A O 1
ATOM 701 N N . TYR A 1 89 ? 4.786 -7.788 -10.291 1.00 90.88 89 TYR A N 1
ATOM 702 C CA . TYR A 1 89 ? 6.003 -7.543 -11.059 1.00 90.88 89 TYR A CA 1
ATOM 703 C C . TYR A 1 89 ? 6.996 -6.689 -10.272 1.00 90.88 89 TYR A C 1
ATOM 705 O O . TYR A 1 89 ? 6.680 -5.570 -9.876 1.00 90.88 89 TYR A O 1
ATOM 713 N N . SER A 1 90 ? 8.216 -7.201 -10.087 1.00 87.62 90 SER A N 1
ATOM 714 C CA . SER A 1 90 ? 9.351 -6.370 -9.673 1.00 87.62 90 SER A CA 1
ATOM 715 C C . SER A 1 90 ? 9.835 -5.489 -10.825 1.00 87.62 90 SER A C 1
ATOM 717 O O . SER A 1 90 ? 9.608 -5.811 -11.993 1.00 87.62 90 SER A O 1
ATOM 719 N N . ASP A 1 91 ? 10.580 -4.426 -10.521 1.00 83.88 91 ASP A N 1
ATOM 720 C CA . ASP A 1 91 ? 11.169 -3.553 -11.546 1.00 83.88 91 ASP A CA 1
ATOM 721 C C . ASP A 1 91 ? 12.034 -4.327 -12.552 1.00 83.88 91 ASP A C 1
ATOM 723 O O . ASP A 1 91 ? 11.944 -4.091 -13.756 1.00 83.88 91 ASP A O 1
ATOM 727 N N . GLU A 1 92 ? 12.792 -5.323 -12.079 1.00 85.44 92 GLU A N 1
ATOM 728 C CA . GLU A 1 92 ? 13.590 -6.218 -12.927 1.00 85.44 92 GLU A CA 1
ATOM 729 C C . GLU A 1 92 ? 12.715 -7.054 -13.881 1.00 85.44 92 GLU A C 1
ATOM 731 O O . GLU A 1 92 ? 13.072 -7.283 -15.041 1.00 85.44 92 GLU A O 1
ATOM 736 N N . GLN A 1 93 ? 11.540 -7.499 -13.419 1.00 87.81 93 GLN A N 1
ATOM 737 C CA . GLN A 1 93 ? 10.577 -8.215 -14.259 1.00 87.81 93 GLN A CA 1
ATOM 738 C C . GLN A 1 93 ? 9.925 -7.276 -15.277 1.00 87.81 93 GLN A C 1
ATOM 740 O O . GLN A 1 93 ? 9.722 -7.672 -16.422 1.00 87.81 93 GLN A O 1
ATOM 745 N N . VAL A 1 94 ? 9.642 -6.027 -14.899 1.00 86.81 94 VAL A N 1
ATOM 746 C CA . VAL A 1 94 ? 9.151 -4.999 -15.828 1.00 86.81 94 VAL A CA 1
ATOM 747 C C . VAL A 1 94 ? 10.185 -4.698 -16.910 1.00 86.81 94 VAL A C 1
ATOM 749 O O . VAL A 1 94 ? 9.826 -4.599 -18.084 1.00 86.81 94 VAL A O 1
ATOM 752 N N . ASP A 1 95 ? 11.462 -4.588 -16.543 1.00 86.50 95 ASP A N 1
ATOM 753 C CA . ASP A 1 95 ? 12.558 -4.411 -17.497 1.00 86.50 95 ASP A CA 1
ATOM 754 C C . ASP A 1 95 ? 12.649 -5.592 -18.471 1.00 86.50 95 ASP A C 1
ATOM 756 O O . ASP A 1 95 ? 12.676 -5.384 -19.685 1.00 86.50 95 ASP A O 1
ATOM 760 N N . SER A 1 96 ? 12.553 -6.824 -17.965 1.00 88.56 96 SER A N 1
ATOM 761 C CA . SER A 1 96 ? 12.534 -8.035 -18.800 1.00 88.56 96 SER A CA 1
ATOM 762 C C . SER A 1 96 ? 11.361 -8.033 -19.794 1.00 88.56 96 SER A C 1
ATOM 764 O O . SER A 1 96 ? 11.544 -8.286 -20.983 1.00 88.56 96 SER A O 1
ATOM 766 N N . LEU A 1 97 ? 10.156 -7.653 -19.348 1.00 87.50 97 LEU A N 1
ATOM 767 C CA . LEU A 1 97 ? 8.979 -7.533 -20.223 1.00 87.50 97 LEU A CA 1
ATOM 768 C C . LEU A 1 97 ? 9.150 -6.458 -21.306 1.00 87.50 97 LEU A C 1
ATOM 770 O O . LEU A 1 97 ? 8.575 -6.575 -22.394 1.00 87.50 97 LEU A O 1
ATOM 774 N N . CYS A 1 98 ? 9.917 -5.406 -21.018 1.00 85.69 98 CYS A N 1
ATOM 775 C CA . CYS A 1 98 ? 10.249 -4.379 -21.997 1.00 85.69 98 CYS A CA 1
ATOM 776 C C . CYS A 1 98 ? 11.259 -4.885 -23.034 1.00 85.69 98 CYS A C 1
ATOM 778 O O . CYS A 1 98 ? 11.102 -4.605 -24.222 1.00 85.69 98 CYS A O 1
ATOM 780 N N . GLU A 1 99 ? 12.265 -5.650 -22.607 1.00 86.81 99 GLU A N 1
ATOM 781 C CA . GLU A 1 99 ? 13.252 -6.274 -23.498 1.00 86.81 99 GLU A CA 1
ATOM 782 C C . GLU A 1 99 ? 12.615 -7.306 -24.440 1.00 86.81 99 GLU A C 1
ATOM 784 O O . GLU A 1 99 ? 12.962 -7.373 -25.620 1.00 86.81 99 GLU A O 1
ATOM 789 N N . GLU A 1 100 ? 11.630 -8.060 -23.950 1.00 87.75 100 GLU A N 1
ATOM 790 C CA . GLU A 1 100 ? 10.859 -9.036 -24.731 1.00 87.75 100 GLU A CA 1
ATOM 791 C C . GLU A 1 100 ? 9.859 -8.391 -25.711 1.00 87.75 100 GLU A C 1
ATOM 793 O O . GLU A 1 100 ? 9.302 -9.071 -26.575 1.00 87.75 100 GLU A O 1
ATOM 798 N N . GLY A 1 101 ? 9.625 -7.078 -25.604 1.00 82.38 101 GLY A N 1
ATOM 799 C CA . GLY A 1 101 ? 8.668 -6.343 -26.436 1.00 82.38 101 GLY A CA 1
ATOM 800 C C . GLY A 1 101 ? 7.201 -6.526 -26.032 1.00 82.38 101 GLY A C 1
ATOM 801 O O . GLY A 1 101 ? 6.310 -6.078 -26.756 1.00 82.38 101 GLY A O 1
ATOM 802 N N . TH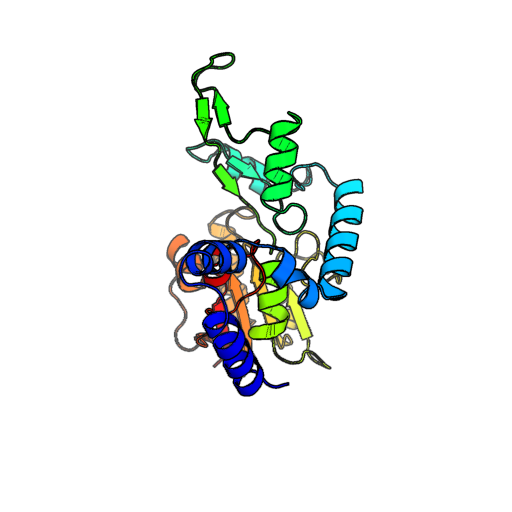R A 1 102 ? 6.940 -7.156 -24.884 1.00 84.19 102 THR A N 1
ATOM 803 C CA . THR A 1 102 ? 5.596 -7.320 -24.304 1.00 84.19 102 THR A CA 1
ATOM 804 C C . THR A 1 102 ? 5.079 -6.004 -23.713 1.00 84.19 102 THR A C 1
ATOM 806 O O . THR A 1 102 ? 3.877 -5.738 -23.729 1.00 84.19 102 THR A O 1
ATOM 809 N N . MET A 1 103 ? 5.987 -5.157 -23.222 1.00 83.94 103 MET A N 1
ATOM 810 C CA . MET A 1 103 ? 5.709 -3.836 -22.655 1.00 83.94 103 MET A CA 1
ATOM 811 C C . MET A 1 103 ? 6.676 -2.790 -23.232 1.00 83.94 103 MET A C 1
ATOM 813 O O . MET A 1 103 ? 7.679 -3.122 -23.856 1.00 83.94 103 MET A O 1
ATOM 817 N N . SER A 1 104 ? 6.385 -1.503 -23.041 1.00 84.38 104 SER A N 1
ATOM 818 C CA . SER A 1 104 ? 7.324 -0.417 -23.328 1.00 84.38 104 SER A CA 1
ATOM 819 C C . SER A 1 104 ? 7.354 0.565 -22.163 1.00 84.38 104 SER A C 1
ATOM 821 O O . SER A 1 104 ? 6.309 0.879 -21.602 1.00 84.38 104 SER A O 1
ATOM 823 N N . ARG A 1 105 ? 8.537 1.110 -21.846 1.00 84.44 105 ARG A N 1
ATOM 824 C CA . ARG A 1 105 ? 8.696 2.268 -20.942 1.00 84.44 105 ARG A CA 1
ATOM 8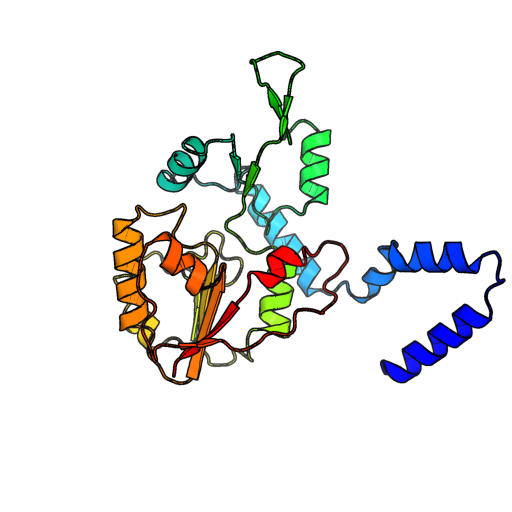25 C C . ARG A 1 105 ? 8.500 3.614 -21.629 1.00 84.44 105 ARG A C 1
ATOM 827 O O . ARG A 1 105 ? 8.528 4.649 -20.975 1.00 84.44 105 ARG A O 1
ATOM 834 N N . ASN A 1 106 ? 8.320 3.622 -22.947 1.00 87.44 106 ASN A N 1
ATOM 835 C CA . ASN A 1 106 ? 8.214 4.841 -23.736 1.00 87.44 106 ASN A CA 1
ATOM 836 C C . ASN A 1 106 ? 7.036 4.796 -24.716 1.00 87.44 106 ASN A C 1
ATOM 838 O O . ASN A 1 106 ? 6.683 3.740 -25.242 1.00 87.44 106 ASN A O 1
ATOM 842 N N . TYR A 1 107 ? 6.485 5.963 -25.042 1.00 86.00 107 TYR A N 1
ATOM 843 C CA . TYR A 1 107 ? 5.490 6.135 -26.097 1.00 86.00 107 TYR A CA 1
ATOM 844 C C . TYR A 1 107 ? 5.999 7.073 -27.192 1.00 86.00 107 TYR A C 1
ATOM 846 O O . TYR A 1 107 ? 6.848 7.937 -26.963 1.00 86.00 107 TYR A O 1
ATOM 854 N N . CYS A 1 108 ? 5.479 6.906 -28.408 1.00 85.94 108 CYS A N 1
ATOM 855 C CA . CYS A 1 108 ? 5.830 7.759 -29.539 1.00 85.94 108 CYS A CA 1
ATOM 856 C C . CYS A 1 108 ? 5.116 9.116 -29.429 1.00 85.94 108 CYS A C 1
ATOM 858 O O . CYS A 1 108 ? 3.892 9.162 -29.342 1.00 85.94 108 CYS A O 1
ATOM 860 N N . LEU A 1 109 ? 5.852 10.226 -29.553 1.00 86.12 109 LEU A N 1
ATOM 861 C CA . LEU A 1 109 ? 5.270 11.580 -29.627 1.00 86.12 109 LEU A CA 1
ATOM 862 C C . LEU A 1 109 ? 4.485 11.814 -30.927 1.00 86.12 109 LEU A C 1
ATOM 864 O O . LEU A 1 109 ? 3.683 12.736 -31.051 1.00 86.12 109 LEU A O 1
ATOM 868 N N . SER A 1 110 ? 4.760 10.996 -31.935 1.00 85.88 110 SER A N 1
ATOM 869 C CA . SER A 1 110 ? 3.993 10.884 -33.171 1.00 85.88 110 SER A CA 1
ATOM 870 C C . SER A 1 110 ? 3.985 9.408 -33.542 1.00 85.88 110 SER A C 1
ATOM 872 O O . SER A 1 110 ? 5.061 8.815 -33.628 1.00 85.88 110 SER A O 1
ATOM 874 N N . CYS A 1 111 ? 2.807 8.793 -33.674 1.00 79.50 111 CYS A N 1
ATOM 875 C CA . CYS A 1 111 ? 2.682 7.345 -33.878 1.00 79.50 111 CYS A CA 1
ATOM 876 C C . CYS A 1 111 ? 3.576 6.872 -35.041 1.00 79.50 111 CYS A C 1
ATOM 878 O O . CYS A 1 111 ? 3.556 7.467 -36.118 1.00 79.50 111 CYS A O 1
ATOM 880 N N . GLY A 1 112 ? 4.400 5.847 -34.796 1.00 77.06 112 GLY A N 1
ATOM 881 C CA . GLY A 1 112 ? 5.373 5.325 -35.765 1.00 77.06 112 GLY A CA 1
ATOM 882 C C . GLY A 1 112 ? 6.693 6.103 -35.869 1.00 77.06 112 GLY A C 1
ATOM 883 O O . GLY A 1 112 ? 7.535 5.755 -36.693 1.00 77.06 112 GLY A O 1
ATOM 884 N N . SER A 1 113 ? 6.905 7.149 -35.064 1.00 87.62 113 SER A N 1
ATOM 885 C CA . SER A 1 113 ? 8.175 7.888 -35.036 1.00 87.62 113 SER A CA 1
ATOM 886 C C . SER A 1 113 ? 9.185 7.296 -34.050 1.00 87.62 113 SER A C 1
ATOM 888 O O . SER A 1 113 ? 8.818 6.708 -33.041 1.00 87.62 113 SER A O 1
ATOM 890 N N . ILE A 1 114 ? 10.472 7.557 -34.293 1.00 86.31 114 ILE A N 1
ATOM 891 C CA . ILE A 1 114 ? 11.565 7.258 -33.347 1.00 86.31 114 ILE A CA 1
ATOM 892 C C . ILE A 1 114 ? 11.653 8.267 -32.191 1.00 86.31 114 ILE A C 1
ATOM 894 O O . ILE A 1 114 ? 12.504 8.150 -31.315 1.00 86.31 114 ILE A O 1
ATOM 898 N N . ARG A 1 115 ? 10.820 9.313 -32.216 1.00 90.69 115 ARG A N 1
ATOM 899 C CA . ARG A 1 115 ? 10.793 10.335 -31.174 1.00 90.69 115 ARG A CA 1
ATOM 900 C C . ARG A 1 115 ? 9.871 9.870 -30.063 1.00 90.69 115 ARG A C 1
ATOM 902 O O . ARG A 1 115 ? 8.649 9.968 -30.187 1.00 90.69 115 ARG A O 1
ATOM 909 N N . THR A 1 116 ? 10.469 9.406 -28.980 1.00 90.56 116 THR A N 1
ATOM 910 C CA . THR A 1 116 ? 9.739 8.857 -27.845 1.00 90.56 116 THR A CA 1
ATOM 911 C C . THR A 1 116 ? 9.850 9.731 -26.600 1.00 90.56 116 THR A C 1
ATOM 913 O O . THR A 1 116 ? 10.750 10.564 -26.482 1.00 90.56 116 THR A O 1
ATOM 916 N N . ALA A 1 117 ? 8.913 9.545 -25.677 1.00 87.12 117 ALA A N 1
ATOM 917 C CA . ALA A 1 117 ? 8.922 10.103 -24.330 1.00 87.12 117 ALA A CA 1
ATOM 918 C C . ALA A 1 117 ? 8.555 9.003 -23.316 1.00 87.12 117 ALA A C 1
ATOM 920 O O . ALA A 1 117 ? 7.887 8.042 -23.710 1.00 87.12 117 ALA A O 1
ATOM 921 N N . PRO A 1 118 ? 8.983 9.115 -22.046 1.00 87.88 118 PRO A N 1
ATOM 922 C CA . PRO A 1 118 ? 8.706 8.102 -21.033 1.00 87.88 118 PRO A CA 1
ATOM 923 C C . PRO A 1 118 ? 7.214 8.012 -20.707 1.00 87.88 118 PRO A C 1
ATOM 925 O O . PRO A 1 118 ? 6.505 9.02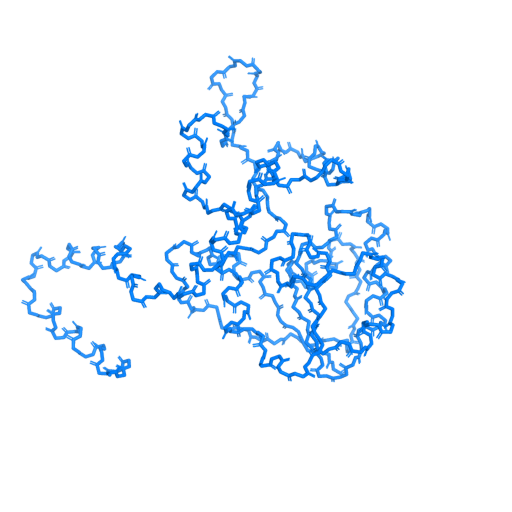1 -20.713 1.00 87.88 118 PRO A O 1
ATOM 928 N N . LEU A 1 119 ? 6.765 6.790 -20.439 1.00 87.44 119 LEU A N 1
ATOM 929 C CA . LEU A 1 119 ? 5.466 6.479 -19.855 1.00 87.44 119 LEU A CA 1
ATOM 930 C C . LEU A 1 119 ? 5.535 6.638 -18.337 1.00 87.44 119 LEU A C 1
ATOM 932 O O . LEU A 1 119 ? 6.550 6.304 -17.726 1.00 87.44 119 LEU A O 1
ATOM 936 N N . ASP A 1 120 ? 4.444 7.111 -17.743 1.00 87.12 120 ASP A N 1
ATOM 937 C CA . ASP A 1 120 ? 4.295 7.083 -16.291 1.00 87.12 120 ASP A CA 1
ATOM 938 C C . ASP A 1 120 ? 3.787 5.690 -15.877 1.00 87.12 120 ASP A C 1
ATOM 940 O O . ASP A 1 120 ? 2.869 5.154 -16.501 1.00 87.12 120 ASP A O 1
ATOM 944 N N . PHE A 1 121 ? 4.373 5.104 -14.834 1.00 86.12 121 PHE A N 1
ATOM 945 C CA . PHE A 1 121 ? 3.969 3.808 -14.285 1.00 86.12 121 PHE A CA 1
ATOM 946 C C . PHE A 1 121 ? 3.251 4.015 -12.957 1.00 86.12 121 PHE A C 1
ATOM 948 O O . PHE A 1 121 ? 3.714 4.791 -12.122 1.00 86.12 121 PHE A O 1
ATOM 955 N N . ILE A 1 122 ? 2.123 3.334 -12.765 1.00 87.44 122 ILE A N 1
ATOM 956 C CA . ILE A 1 122 ? 1.375 3.361 -11.505 1.00 87.44 122 ILE A CA 1
ATOM 957 C C . ILE A 1 122 ? 1.061 1.946 -11.032 1.00 87.44 122 ILE A C 1
ATOM 959 O O . ILE A 1 122 ? 0.827 1.052 -11.843 1.00 87.44 122 ILE A O 1
ATOM 963 N N . SER A 1 123 ? 0.988 1.788 -9.715 1.00 89.38 123 SER A N 1
ATOM 964 C CA . SER A 1 123 ? 0.483 0.592 -9.048 1.00 89.38 123 SER A CA 1
ATOM 965 C C . SER A 1 123 ? -0.541 0.995 -7.994 1.00 89.38 123 SER A C 1
ATOM 967 O O . SER A 1 123 ? -0.425 2.041 -7.350 1.00 89.38 123 SER A O 1
ATOM 969 N N . HIS A 1 124 ? -1.545 0.149 -7.800 1.00 88.00 124 HIS A N 1
ATOM 970 C CA . HIS A 1 124 ? -2.523 0.277 -6.716 1.00 88.00 124 HIS A CA 1
ATOM 971 C C . HIS A 1 124 ? -2.371 -0.812 -5.650 1.00 88.00 124 HIS A C 1
ATOM 973 O O . HIS A 1 124 ? -3.218 -0.942 -4.771 1.00 88.00 124 HIS A O 1
ATOM 979 N N . SER A 1 125 ? -1.291 -1.584 -5.719 1.00 92.12 125 SER A N 1
ATOM 980 C CA . SER A 1 125 ? -1.018 -2.709 -4.833 1.00 92.12 125 SER A CA 1
ATOM 981 C C . SER A 1 125 ? 0.350 -2.559 -4.190 1.00 92.12 125 SER A C 1
ATOM 983 O O . SER A 1 125 ? 1.273 -2.019 -4.795 1.00 92.12 125 SER A O 1
ATOM 985 N N . PHE A 1 126 ? 0.463 -3.034 -2.952 1.00 93.62 126 PHE A N 1
ATOM 986 C CA . PHE A 1 126 ? 1.744 -3.123 -2.265 1.00 93.62 126 PHE A CA 1
ATOM 987 C C . PHE A 1 126 ? 2.662 -4.117 -2.970 1.00 93.62 126 PHE A C 1
ATOM 989 O O . PHE A 1 126 ? 2.257 -5.242 -3.258 1.00 93.62 126 PHE A O 1
ATOM 996 N N . SER A 1 127 ? 3.919 -3.742 -3.162 1.00 92.62 127 SER A N 1
ATOM 997 C CA . SER A 1 127 ? 4.983 -4.669 -3.528 1.00 92.62 127 SER A CA 1
ATOM 998 C C . SER A 1 127 ? 5.267 -5.686 -2.424 1.00 92.62 127 SER A C 1
ATOM 1000 O O . SER A 1 127 ? 4.916 -5.507 -1.254 1.00 92.62 127 SER A O 1
ATOM 1002 N N . ALA A 1 128 ? 5.982 -6.758 -2.771 1.00 90.56 128 ALA A N 1
ATOM 1003 C CA . ALA A 1 128 ? 6.435 -7.742 -1.789 1.00 90.56 128 ALA A CA 1
ATOM 1004 C C . ALA A 1 128 ? 7.291 -7.115 -0.667 1.00 90.56 128 ALA A C 1
ATOM 1006 O O . ALA A 1 128 ? 7.195 -7.537 0.487 1.00 90.56 128 ALA A O 1
ATOM 1007 N N . SER A 1 129 ? 8.097 -6.099 -0.986 1.00 90.38 129 SER A N 1
ATOM 1008 C CA . SER A 1 129 ? 8.927 -5.375 -0.015 1.00 90.38 129 SER A CA 1
ATOM 1009 C C . SER A 1 129 ? 8.083 -4.495 0.911 1.00 90.38 129 SER A C 1
ATOM 1011 O O . SER A 1 129 ? 8.324 -4.471 2.117 1.00 90.38 129 SER A O 1
ATOM 1013 N N . GLU A 1 130 ? 7.053 -3.829 0.384 1.00 93.50 130 GLU A N 1
ATOM 1014 C CA . GLU A 1 130 ? 6.111 -3.049 1.197 1.00 93.50 130 GLU A CA 1
ATOM 1015 C C . GLU A 1 130 ? 5.269 -3.938 2.111 1.00 93.50 130 GLU A C 1
ATOM 1017 O O . GLU A 1 130 ? 5.111 -3.621 3.289 1.00 93.50 130 GLU A O 1
ATOM 1022 N N . LEU A 1 131 ? 4.801 -5.093 1.625 1.00 92.88 131 LEU A N 1
ATOM 1023 C CA . LEU A 1 131 ? 4.132 -6.089 2.467 1.00 92.88 131 LEU A CA 1
ATOM 1024 C C . LEU A 1 131 ? 5.070 -6.603 3.562 1.00 92.88 131 LEU A C 1
ATOM 1026 O O . LEU A 1 131 ? 4.672 -6.702 4.722 1.00 92.88 131 LEU A O 1
ATOM 1030 N N . GLN A 1 132 ? 6.333 -6.887 3.228 1.00 90.88 132 GLN A N 1
ATOM 1031 C CA . GLN A 1 132 ? 7.325 -7.282 4.223 1.00 90.88 132 GLN A CA 1
ATOM 1032 C C . GLN A 1 132 ? 7.486 -6.202 5.300 1.00 90.88 132 GLN A C 1
ATOM 1034 O O . GLN A 1 132 ? 7.453 -6.516 6.490 1.00 90.88 132 GLN A O 1
ATOM 1039 N N . PHE A 1 133 ? 7.624 -4.936 4.904 1.00 93.44 133 PHE A N 1
ATOM 1040 C CA . PHE A 1 133 ? 7.715 -3.821 5.841 1.00 93.44 133 PHE A CA 1
ATOM 1041 C C . PHE A 1 133 ? 6.475 -3.718 6.727 1.00 93.44 133 PHE A C 1
ATOM 1043 O O . PHE A 1 133 ? 6.603 -3.668 7.952 1.00 93.44 133 PHE A O 1
ATOM 1050 N N . LEU A 1 134 ? 5.292 -3.759 6.111 1.00 94.75 134 LEU A N 1
ATOM 1051 C CA . LEU A 1 134 ? 4.001 -3.670 6.776 1.00 94.75 134 LEU A CA 1
ATOM 1052 C C . LEU A 1 134 ? 3.872 -4.733 7.875 1.00 94.75 134 LEU A C 1
ATOM 1054 O O . LEU A 1 134 ? 3.629 -4.398 9.031 1.00 94.75 134 LEU A O 1
ATOM 1058 N N . PHE A 1 135 ? 4.092 -6.006 7.550 1.00 92.06 135 PHE A N 1
ATOM 1059 C CA . PHE A 1 135 ? 3.897 -7.102 8.502 1.00 92.06 135 PHE A CA 1
ATOM 1060 C C . PHE A 1 135 ? 5.024 -7.256 9.529 1.00 92.06 135 PHE A C 1
ATOM 1062 O O . PHE A 1 135 ? 4.771 -7.764 10.619 1.00 92.06 135 PHE A O 1
ATOM 1069 N N . GLN A 1 136 ? 6.257 -6.849 9.210 1.00 90.62 136 GLN A N 1
ATOM 1070 C CA . GLN A 1 136 ? 7.400 -7.032 10.116 1.00 90.62 136 GLN A CA 1
ATOM 1071 C C . GLN A 1 136 ? 7.679 -5.813 11.003 1.00 90.62 136 GLN A C 1
ATOM 1073 O O . GLN A 1 136 ? 8.265 -5.977 12.070 1.00 90.62 136 GLN A O 1
ATOM 1078 N N . ASN A 1 137 ? 7.286 -4.607 10.578 1.00 92.75 137 ASN A N 1
ATOM 1079 C CA . ASN A 1 137 ? 7.706 -3.359 11.228 1.00 92.75 137 ASN A CA 1
ATOM 1080 C C . ASN A 1 137 ? 6.557 -2.398 11.561 1.00 92.75 137 ASN A C 1
ATOM 1082 O O . ASN A 1 137 ? 6.754 -1.503 12.382 1.00 92.75 137 ASN A O 1
ATOM 1086 N N . VAL A 1 138 ? 5.378 -2.557 10.950 1.00 96.00 138 VAL A N 1
ATOM 1087 C CA . VAL A 1 138 ? 4.249 -1.626 11.130 1.00 96.00 138 VAL A CA 1
ATOM 1088 C C . VAL A 1 138 ? 3.115 -2.264 11.926 1.00 96.00 138 VAL A C 1
ATOM 1090 O O . VAL A 1 138 ? 2.632 -1.686 12.901 1.00 96.00 138 VAL A O 1
ATOM 1093 N N . LEU A 1 139 ? 2.671 -3.451 11.517 1.00 95.31 139 LEU A N 1
ATOM 1094 C CA . LEU A 1 139 ? 1.547 -4.138 12.136 1.00 95.31 139 LEU A CA 1
ATOM 1095 C C . LEU A 1 139 ? 1.967 -4.846 13.435 1.00 95.31 139 LEU A C 1
ATOM 1097 O O . LEU A 1 139 ? 3.053 -5.422 13.509 1.00 95.31 139 LEU A O 1
ATOM 1101 N N . PRO A 1 140 ? 1.109 -4.837 14.472 1.00 93.88 140 PRO A N 1
ATOM 1102 C CA . PRO A 1 140 ? 1.337 -5.622 15.678 1.00 93.88 140 PRO A CA 1
ATOM 1103 C C . PRO A 1 140 ? 1.015 -7.103 15.433 1.00 93.88 140 PRO A C 1
ATOM 1105 O O . PRO A 1 140 ? 0.490 -7.476 14.386 1.00 93.88 140 PRO A O 1
ATOM 1108 N N . ASP A 1 141 ? 1.225 -7.945 16.450 1.00 93.06 141 ASP A N 1
ATOM 1109 C CA . ASP A 1 141 ? 0.650 -9.295 16.461 1.00 93.06 141 ASP A CA 1
ATOM 1110 C C . ASP A 1 141 ? -0.877 -9.225 16.281 1.00 93.06 141 ASP A C 1
ATOM 1112 O O . ASP A 1 141 ? -1.596 -8.591 17.068 1.00 93.06 141 ASP A O 1
ATOM 1116 N N . LEU A 1 142 ? -1.349 -9.873 15.215 1.00 94.00 142 LEU A N 1
ATOM 1117 C CA . LEU A 1 142 ? -2.742 -9.890 14.779 1.00 94.00 142 LEU A CA 1
ATOM 1118 C C . LEU A 1 142 ? -3.551 -11.036 15.403 1.00 94.00 142 LEU A C 1
ATOM 1120 O O . LEU A 1 142 ? -4.738 -11.173 15.109 1.00 94.00 142 LEU A O 1
ATOM 1124 N N . THR A 1 143 ? -2.953 -11.857 16.271 1.00 93.69 143 THR A N 1
ATOM 1125 C CA . THR A 1 143 ? -3.646 -12.973 16.925 1.00 93.69 143 THR A CA 1
ATOM 1126 C C . THR A 1 143 ? -4.890 -12.486 17.675 1.00 93.69 143 THR A C 1
ATOM 1128 O O . THR A 1 143 ? -4.807 -11.698 18.616 1.00 93.69 143 THR A O 1
ATOM 1131 N N . GLY A 1 144 ? -6.066 -12.965 17.254 1.00 94.50 144 GLY A N 1
ATOM 1132 C CA . GLY A 1 144 ? -7.356 -12.588 17.843 1.00 94.50 144 GLY A CA 1
ATOM 1133 C C . GLY A 1 144 ? -7.826 -11.165 17.519 1.00 94.50 144 GLY A C 1
ATOM 1134 O O . GLY A 1 144 ? -8.778 -10.700 18.144 1.00 94.50 144 GLY A O 1
ATOM 1135 N N . ARG A 1 145 ? -7.179 -10.476 16.571 1.00 95.44 145 ARG A N 1
ATOM 1136 C CA . ARG A 1 145 ? -7.552 -9.132 16.113 1.00 95.44 145 ARG A CA 1
ATOM 1137 C C . ARG A 1 145 ? -8.298 -9.179 14.786 1.00 95.44 145 ARG A C 1
ATOM 1139 O O . ARG A 1 145 ? -8.085 -10.069 13.966 1.00 95.44 145 ARG A O 1
ATOM 1146 N N . THR A 1 146 ? -9.129 -8.171 14.556 1.00 95.06 146 THR A N 1
ATOM 1147 C CA . THR A 1 146 ? -9.817 -7.955 13.281 1.00 95.06 146 THR A CA 1
ATOM 1148 C C . THR A 1 146 ? -9.050 -6.931 12.450 1.00 95.06 146 THR A C 1
ATOM 1150 O O . THR A 1 146 ? -9.010 -5.753 12.813 1.00 95.06 146 THR A O 1
ATOM 1153 N N . LEU A 1 147 ? -8.456 -7.375 11.339 1.00 95.88 147 LEU A N 1
ATOM 1154 C CA . LEU A 1 147 ? -7.865 -6.505 10.319 1.00 95.88 147 LEU A CA 1
ATOM 1155 C C . LEU A 1 147 ? -8.843 -6.349 9.153 1.00 95.88 147 LEU A C 1
ATOM 1157 O O . LEU A 1 147 ? -9.382 -7.337 8.658 1.00 95.88 147 LEU A O 1
ATOM 1161 N N . VAL A 1 148 ? -9.062 -5.110 8.724 1.00 96.19 148 VAL A N 1
ATOM 1162 C CA . VAL A 1 148 ? -9.888 -4.766 7.565 1.00 96.19 148 VAL A CA 1
ATOM 1163 C C . VAL A 1 148 ? -9.003 -4.092 6.526 1.00 96.19 148 VAL A C 1
ATOM 1165 O O . VAL A 1 148 ? -8.364 -3.089 6.826 1.00 96.19 148 VAL A O 1
ATOM 1168 N N . ASP A 1 149 ? -8.981 -4.636 5.314 1.00 95.69 149 ASP A N 1
ATOM 1169 C CA . ASP A 1 149 ? -8.280 -4.065 4.162 1.00 95.69 149 ASP A CA 1
ATOM 1170 C C . ASP A 1 149 ? -9.309 -3.469 3.194 1.00 95.69 149 ASP A C 1
ATOM 1172 O O . ASP A 1 149 ? -10.108 -4.188 2.586 1.00 95.69 149 ASP A O 1
ATOM 1176 N N . VAL A 1 150 ? -9.364 -2.139 3.117 1.00 95.00 150 VAL A N 1
ATOM 1177 C CA . VAL A 1 150 ? -10.303 -1.426 2.242 1.00 95.00 150 VAL A CA 1
ATOM 1178 C C . VAL A 1 150 ? -9.669 -1.296 0.870 1.00 95.00 150 VAL A C 1
ATOM 1180 O O . VAL A 1 150 ? -8.541 -0.841 0.761 1.00 95.00 150 VAL A O 1
ATOM 1183 N N . GLY A 1 151 ? -10.406 -1.639 -0.189 1.00 90.88 151 GLY A N 1
ATOM 1184 C CA . GLY A 1 151 ? -9.870 -1.553 -1.551 1.00 90.88 151 GLY A CA 1
ATOM 1185 C C . GLY A 1 151 ? -8.755 -2.568 -1.817 1.00 90.88 151 GLY A C 1
ATOM 1186 O O . GLY A 1 151 ? -7.825 -2.266 -2.552 1.00 90.88 151 GLY A O 1
ATOM 1187 N N . SER A 1 152 ? -8.873 -3.775 -1.255 1.00 89.75 152 SER A N 1
ATOM 1188 C CA . SER A 1 152 ? -7.841 -4.823 -1.241 1.00 89.75 152 SER A CA 1
ATOM 1189 C C . SER A 1 152 ? -7.348 -5.323 -2.611 1.00 89.75 152 SER A C 1
ATOM 1191 O O . SER A 1 152 ? -6.384 -6.087 -2.677 1.00 89.75 152 SER A O 1
ATOM 1193 N N . ARG A 1 153 ? -7.996 -4.919 -3.714 1.00 88.94 153 ARG A N 1
ATOM 1194 C CA . ARG A 1 153 ? -7.751 -5.374 -5.095 1.00 88.94 153 ARG A CA 1
ATOM 1195 C C . ARG A 1 153 ? -7.582 -6.893 -5.192 1.00 88.94 153 ARG A C 1
ATOM 1197 O O . ARG A 1 153 ? -8.560 -7.622 -5.067 1.00 88.94 153 ARG A O 1
ATOM 1204 N N . LEU A 1 154 ? -6.353 -7.360 -5.421 1.00 87.81 154 LEU A N 1
ATOM 1205 C CA . LEU A 1 154 ? -6.002 -8.773 -5.584 1.00 87.81 154 LEU A CA 1
ATOM 1206 C C . LEU A 1 154 ? -5.877 -9.530 -4.248 1.00 87.81 154 LEU A C 1
ATOM 1208 O O . LEU A 1 154 ? -5.597 -10.725 -4.251 1.00 87.81 154 LEU A O 1
ATOM 1212 N N . GLY A 1 155 ? -6.082 -8.857 -3.111 1.00 87.38 155 GLY A N 1
ATOM 1213 C CA . GLY A 1 155 ? -6.033 -9.465 -1.780 1.00 87.38 155 GLY A CA 1
ATOM 1214 C C . GLY A 1 155 ? -4.614 -9.698 -1.259 1.00 87.38 155 GLY A C 1
ATOM 1215 O O . GLY A 1 155 ? -4.394 -10.621 -0.481 1.00 87.38 155 GLY A O 1
ATOM 1216 N N . ALA A 1 156 ? -3.644 -8.877 -1.678 1.00 85.69 156 ALA A N 1
ATOM 1217 C CA . ALA A 1 156 ? -2.237 -9.057 -1.310 1.00 85.69 156 ALA A CA 1
ATOM 1218 C C . ALA A 1 156 ? -1.970 -8.876 0.202 1.00 85.69 156 ALA A C 1
ATOM 1220 O O . ALA A 1 156 ? -1.049 -9.487 0.742 1.00 85.69 156 ALA A O 1
ATOM 1221 N N . VAL A 1 157 ? -2.787 -8.071 0.899 1.00 88.31 157 VAL A N 1
ATOM 1222 C CA . VAL A 1 157 ? -2.727 -7.910 2.366 1.00 88.31 157 VAL A CA 1
ATOM 1223 C C . VAL A 1 157 ? -3.550 -8.991 3.075 1.00 88.31 157 VAL A C 1
ATOM 1225 O O . VAL A 1 157 ? -3.097 -9.568 4.063 1.00 88.31 157 VAL A O 1
ATOM 1228 N N . LEU A 1 158 ? -4.759 -9.278 2.580 1.00 85.19 158 LEU A N 1
ATOM 1229 C CA . LEU A 1 158 ? -5.663 -10.301 3.106 1.00 85.19 158 LEU A CA 1
ATOM 1230 C C . LEU A 1 158 ? -6.361 -11.063 1.975 1.00 85.19 158 LEU A C 1
ATOM 1232 O O . LEU A 1 158 ? -7.050 -10.471 1.148 1.00 85.19 158 LEU A O 1
ATOM 1236 N N . TYR A 1 159 ? -6.318 -12.396 2.037 1.00 75.56 159 TYR A N 1
ATOM 1237 C CA . TYR A 1 159 ? -7.039 -13.279 1.106 1.00 75.56 159 TYR A CA 1
ATOM 1238 C C . TYR A 1 159 ? -8.547 -13.417 1.407 1.00 75.56 159 TYR A C 1
ATOM 1240 O O . TYR A 1 159 ? -9.262 -14.130 0.704 1.00 75.56 159 TYR A O 1
ATOM 1248 N N . GLY A 1 160 ? -9.053 -12.760 2.457 1.00 77.44 160 GLY A N 1
ATOM 1249 C CA . GLY A 1 160 ? -10.477 -12.728 2.796 1.00 77.44 160 GLY A CA 1
ATOM 1250 C C . GLY A 1 160 ? -11.190 -11.573 2.098 1.00 77.44 160 GLY A C 1
ATOM 1251 O O . GLY A 1 160 ? -10.806 -10.421 2.280 1.00 77.44 160 GLY A O 1
ATOM 1252 N N . VAL A 1 161 ? -12.247 -11.868 1.334 1.00 78.31 161 VAL A N 1
ATOM 1253 C CA . VAL A 1 161 ? -12.972 -10.857 0.548 1.00 78.31 161 VAL A CA 1
ATOM 1254 C C . VAL A 1 161 ? -14.398 -10.672 1.053 1.00 78.31 161 VAL A C 1
ATOM 1256 O O . VAL A 1 161 ? -15.188 -11.615 1.103 1.00 78.31 161 VAL A O 1
ATOM 1259 N N . LEU A 1 162 ? -14.742 -9.418 1.341 1.00 86.75 162 LEU A N 1
ATOM 1260 C CA . LEU A 1 162 ? -16.115 -8.943 1.461 1.00 86.75 162 LEU A CA 1
ATOM 1261 C C . LEU A 1 162 ? -16.381 -7.956 0.322 1.00 86.75 162 LEU A C 1
ATOM 1263 O O . LEU A 1 162 ? -15.909 -6.823 0.349 1.00 86.75 162 LEU A O 1
ATOM 1267 N N . HIS A 1 163 ? -17.136 -8.383 -0.689 1.00 89.31 163 HIS A N 1
ATOM 1268 C CA . HIS A 1 163 ? -17.480 -7.527 -1.824 1.00 89.31 163 HIS A CA 1
ATOM 1269 C C . HIS A 1 163 ? -18.655 -6.601 -1.460 1.00 89.31 163 HIS A C 1
ATOM 1271 O O . HIS A 1 163 ? -19.818 -6.961 -1.645 1.00 89.31 163 HIS A O 1
ATOM 1277 N N . ALA A 1 164 ? -18.349 -5.430 -0.891 1.00 91.06 164 ALA A N 1
ATOM 1278 C CA . ALA A 1 164 ? -19.334 -4.448 -0.431 1.00 91.06 164 ALA A CA 1
ATOM 1279 C C . ALA A 1 164 ? -18.822 -2.995 -0.539 1.00 91.06 164 ALA A C 1
ATOM 1281 O O . ALA A 1 164 ? -17.617 -2.754 -0.561 1.00 91.06 164 ALA A O 1
ATOM 1282 N N . ASP A 1 165 ? -19.741 -2.018 -0.559 1.00 92.31 165 ASP A N 1
ATOM 1283 C CA . ASP A 1 165 ? -19.405 -0.589 -0.415 1.00 92.31 165 ASP A CA 1
ATOM 1284 C C . ASP A 1 165 ? -19.006 -0.314 1.042 1.00 92.31 165 ASP A C 1
ATOM 1286 O O . ASP A 1 165 ? -19.806 -0.545 1.952 1.00 92.31 165 ASP A O 1
ATOM 1290 N N . VAL A 1 166 ? -17.804 0.225 1.271 1.00 94.75 166 VAL A N 1
ATOM 1291 C CA . VAL A 1 166 ? -17.300 0.598 2.605 1.00 94.75 166 VAL A CA 1
ATOM 1292 C C . VAL A 1 166 ? -18.269 1.506 3.371 1.00 94.75 166 VAL A C 1
ATOM 1294 O O . VAL A 1 166 ? -18.387 1.379 4.587 1.00 94.75 166 VAL A O 1
ATOM 1297 N N . CYS A 1 167 ? -19.043 2.345 2.670 1.00 96.62 167 CYS A N 1
ATOM 1298 C CA . CYS A 1 167 ? -20.069 3.220 3.248 1.00 96.62 167 CYS A CA 1
ATOM 1299 C C . CYS A 1 167 ? -21.287 2.476 3.822 1.00 96.62 167 CYS A C 1
ATOM 1301 O O . CYS A 1 167 ? -22.221 3.108 4.311 1.00 96.62 167 CYS A O 1
ATOM 1303 N N . THR A 1 168 ? -21.317 1.147 3.730 1.00 96.50 168 THR A N 1
ATOM 1304 C CA . THR A 1 168 ? -22.371 0.288 4.291 1.00 96.50 168 THR A CA 1
ATOM 1305 C C . THR A 1 168 ? -21.855 -0.628 5.400 1.00 96.50 168 THR A C 1
ATOM 1307 O O . THR A 1 168 ? -22.603 -1.457 5.906 1.00 96.50 168 THR A O 1
ATOM 1310 N N . GLN A 1 169 ? -20.573 -0.504 5.758 1.00 97.00 169 GLN A N 1
ATOM 1311 C CA . GLN A 1 169 ? -19.871 -1.414 6.660 1.00 97.00 169 GLN A CA 1
ATOM 1312 C C . GLN A 1 169 ? -19.517 -0.729 7.989 1.00 97.00 169 GLN A C 1
ATOM 1314 O O . GLN A 1 169 ? -18.407 -0.880 8.495 1.00 97.00 169 GLN A O 1
ATOM 1319 N N . ASP A 1 170 ? -20.450 0.036 8.568 1.00 97.50 170 ASP A N 1
ATOM 1320 C CA . ASP A 1 170 ? -20.244 0.753 9.835 1.00 97.50 170 ASP A CA 1
ATOM 1321 C C . ASP A 1 170 ? -19.882 -0.202 10.974 1.00 97.50 170 ASP A C 1
ATOM 1323 O O . ASP A 1 170 ? -18.888 0.027 11.658 1.00 97.50 170 ASP A O 1
ATOM 1327 N N . VAL A 1 171 ? -20.617 -1.308 11.123 1.00 96.81 171 VAL A N 1
ATOM 1328 C CA . VAL A 1 171 ? -20.362 -2.307 12.170 1.00 96.81 171 VAL A CA 1
ATOM 1329 C C . VAL A 1 171 ? -18.957 -2.897 12.040 1.00 96.81 171 VAL A C 1
ATOM 1331 O O . VAL A 1 171 ? -18.249 -3.041 13.038 1.00 96.81 171 VAL A O 1
ATOM 1334 N N . LEU A 1 172 ? -18.524 -3.197 10.811 1.00 95.88 172 LEU A N 1
ATOM 1335 C CA . LEU A 1 172 ? -17.191 -3.735 10.554 1.00 95.88 172 LEU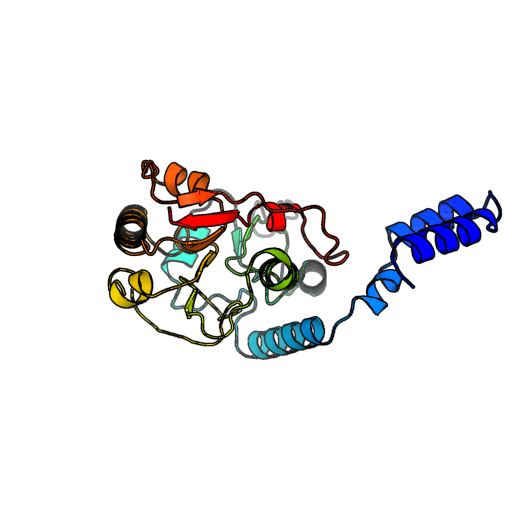 A CA 1
ATOM 1336 C C . LEU A 1 172 ? -16.115 -2.710 10.930 1.00 95.88 172 LEU A C 1
ATOM 1338 O O . LEU A 1 172 ? -15.223 -3.038 11.710 1.00 95.88 172 LEU A O 1
ATOM 1342 N N . LEU A 1 173 ? -16.244 -1.464 10.460 1.00 97.62 173 LEU A N 1
ATOM 1343 C CA . LEU A 1 173 ? -15.308 -0.380 10.780 1.00 97.62 173 LEU A CA 1
ATOM 1344 C C . LEU A 1 173 ? -15.253 -0.086 12.286 1.00 97.62 173 LEU A C 1
ATOM 1346 O O . LEU A 1 173 ? -14.174 0.125 12.827 1.00 97.62 173 LEU A O 1
ATOM 1350 N N . GLN A 1 174 ? -16.391 -0.102 12.980 1.00 97.69 174 GLN A N 1
ATOM 1351 C CA . GLN A 1 174 ? -16.453 0.133 14.426 1.00 97.69 174 GLN A CA 1
ATOM 1352 C C . GLN A 1 174 ? -15.826 -1.014 15.236 1.00 97.69 174 GLN A C 1
ATOM 1354 O O . GLN A 1 174 ? -15.331 -0.792 16.343 1.00 97.69 174 GLN A O 1
ATOM 1359 N N . SER A 1 175 ? -15.844 -2.239 14.700 1.00 96.44 175 SER A N 1
ATOM 1360 C CA . SER A 1 175 ? -15.282 -3.427 15.354 1.00 96.44 175 SER A CA 1
ATOM 1361 C C . SER A 1 175 ? -13.796 -3.662 15.065 1.00 96.44 175 SER A C 1
ATOM 1363 O O . SER A 1 175 ? -13.128 -4.311 15.871 1.00 96.44 175 SER A O 1
ATOM 1365 N N . ALA A 1 176 ? -13.279 -3.122 13.958 1.00 97.19 176 ALA A N 1
ATOM 1366 C CA . ALA A 1 176 ? -11.919 -3.353 13.488 1.00 97.19 176 ALA A CA 1
ATOM 1367 C C . ALA A 1 176 ? -10.856 -2.892 14.501 1.00 97.19 176 ALA A C 1
ATOM 1369 O O . ALA A 1 176 ? -10.949 -1.816 15.094 1.00 97.19 176 ALA A O 1
ATOM 1370 N N . ASP A 1 177 ? -9.821 -3.714 14.681 1.00 98.06 177 ASP A N 1
ATOM 1371 C CA . ASP A 1 177 ? -8.642 -3.372 15.481 1.00 98.06 177 ASP A CA 1
ATOM 1372 C C . ASP A 1 177 ? -7.555 -2.720 14.613 1.00 98.06 177 ASP A C 1
ATOM 1374 O O . ASP A 1 177 ? -6.778 -1.900 15.105 1.00 98.06 177 ASP A O 1
ATOM 1378 N N . VAL A 1 178 ? -7.508 -3.084 13.327 1.00 98.19 178 VAL A N 1
ATOM 1379 C CA . VAL A 1 178 ? -6.597 -2.533 12.319 1.00 98.19 178 VAL A CA 1
ATOM 1380 C C . VAL A 1 178 ? -7.370 -2.258 11.030 1.00 98.19 178 VAL A C 1
ATOM 1382 O O . VAL A 1 178 ? -8.106 -3.121 10.554 1.00 98.19 178 VAL A O 1
ATOM 1385 N N . LEU A 1 179 ? -7.175 -1.079 10.449 1.00 98.00 179 LEU A N 1
ATOM 1386 C CA . LEU A 1 179 ? -7.689 -0.687 9.142 1.00 98.00 179 LEU A CA 1
ATOM 1387 C C . LEU A 1 179 ? -6.507 -0.391 8.212 1.00 98.00 179 LEU A C 1
ATOM 1389 O O . LEU A 1 179 ? -5.645 0.412 8.555 1.00 98.00 179 LEU A O 1
ATOM 1393 N N . VAL A 1 180 ? -6.452 -1.032 7.049 1.00 97.62 180 VAL A N 1
ATOM 1394 C CA . VAL A 1 180 ? -5.443 -0.784 6.012 1.00 97.62 180 VAL A CA 1
ATOM 1395 C C . VAL A 1 180 ? -6.125 -0.125 4.819 1.00 97.62 180 VAL A C 1
ATOM 1397 O O . VAL A 1 180 ? -7.202 -0.545 4.394 1.00 97.62 180 VAL A O 1
ATOM 1400 N N . MET A 1 181 ? -5.519 0.949 4.316 1.00 96.00 181 MET A N 1
ATOM 1401 C CA . MET A 1 181 ? -6.004 1.716 3.173 1.00 96.00 181 MET A CA 1
ATOM 1402 C C . MET A 1 181 ? -4.835 2.055 2.244 1.00 96.00 181 MET A C 1
ATOM 1404 O O . MET A 1 181 ? -4.144 3.050 2.452 1.00 96.00 181 MET A O 1
ATOM 1408 N N . ASN A 1 182 ? -4.624 1.241 1.210 1.00 93.69 182 ASN A N 1
ATOM 1409 C CA . ASN A 1 182 ? -3.595 1.464 0.193 1.00 93.69 182 ASN A CA 1
ATOM 1410 C C . ASN A 1 182 ? -4.200 1.940 -1.132 1.00 93.69 182 ASN A C 1
ATOM 1412 O O . ASN A 1 182 ? -4.925 1.186 -1.774 1.00 93.69 182 ASN A O 1
ATOM 1416 N N . ASN A 1 183 ? -3.913 3.178 -1.549 1.00 87.50 183 ASN A N 1
ATOM 1417 C CA . ASN A 1 183 ? -4.304 3.723 -2.858 1.00 87.50 183 ASN A CA 1
ATOM 1418 C C . ASN A 1 183 ? -5.804 3.564 -3.203 1.00 87.50 183 ASN A C 1
ATOM 1420 O O . ASN A 1 183 ? -6.189 3.372 -4.354 1.00 87.50 183 ASN A O 1
ATOM 1424 N N . VAL A 1 184 ? -6.675 3.665 -2.197 1.00 86.00 184 VAL A N 1
ATOM 1425 C CA . VAL A 1 184 ? -8.032 3.090 -2.252 1.00 86.00 184 VAL A CA 1
ATOM 1426 C C . VAL A 1 184 ? -9.074 3.865 -3.061 1.00 86.00 184 VAL A C 1
ATOM 1428 O O . VAL A 1 184 ? -10.075 3.283 -3.473 1.00 86.00 184 VAL A O 1
ATOM 1431 N N . PHE A 1 185 ? -8.906 5.177 -3.262 1.00 91.25 185 PHE A N 1
ATOM 1432 C CA . PHE A 1 185 ? -10.010 6.040 -3.716 1.00 91.25 185 PHE A CA 1
ATOM 1433 C C . PHE A 1 185 ? -9.729 6.841 -4.985 1.00 91.25 185 PHE A C 1
ATOM 1435 O O . PHE A 1 185 ? -10.623 6.948 -5.826 1.00 91.25 185 PHE A O 1
ATOM 1442 N N . GLU A 1 186 ? -8.524 7.404 -5.141 1.00 89.19 186 GLU A N 1
ATOM 1443 C CA . GLU A 1 186 ? -8.243 8.412 -6.177 1.00 89.19 186 GLU A CA 1
ATOM 1444 C C . GLU A 1 186 ? -8.606 7.922 -7.583 1.00 89.19 186 GLU A C 1
ATOM 1446 O O . GLU A 1 186 ? -9.239 8.656 -8.344 1.00 89.19 186 GLU A O 1
ATOM 1451 N N . TYR A 1 187 ? -8.261 6.674 -7.902 1.00 87.81 187 TYR A N 1
ATOM 1452 C CA . TYR A 1 187 ? -8.481 6.076 -9.218 1.00 87.81 187 TYR A CA 1
ATOM 1453 C C . TYR A 1 187 ? -9.835 5.374 -9.357 1.00 87.81 187 TYR A C 1
ATOM 1455 O O . TYR A 1 187 ? -10.320 5.199 -10.469 1.00 87.81 187 TYR A O 1
ATOM 1463 N N . PHE A 1 188 ? -10.491 5.024 -8.251 1.00 90.69 188 PHE A N 1
ATOM 1464 C CA . PHE A 1 188 ? -11.675 4.160 -8.276 1.00 90.69 188 PHE A CA 1
ATOM 1465 C C . PHE A 1 188 ? -13.001 4.914 -8.142 1.00 90.69 188 PHE A C 1
ATOM 1467 O O . PHE A 1 188 ? -14.047 4.368 -8.485 1.00 90.69 188 PHE A O 1
ATOM 1474 N N . MET A 1 189 ? -12.974 6.162 -7.666 1.00 92.25 189 MET A N 1
ATOM 1475 C CA . MET A 1 189 ? -14.182 6.924 -7.327 1.00 92.25 189 MET A CA 1
ATOM 1476 C C . MET A 1 189 ? -14.079 8.391 -7.744 1.00 92.25 189 MET A C 1
ATOM 1478 O O . MET A 1 189 ? -12.987 8.965 -7.758 1.00 92.25 189 MET A O 1
ATOM 1482 N N . GLU A 1 190 ? -15.207 9.046 -8.016 1.00 92.69 190 GLU A N 1
ATOM 1483 C CA . GLU A 1 190 ? -15.252 10.495 -8.250 1.00 92.69 190 GLU A CA 1
ATOM 1484 C C . GLU A 1 190 ? -15.033 11.291 -6.959 1.00 92.69 190 GLU A C 1
ATOM 1486 O O . GLU A 1 190 ? -15.368 10.824 -5.872 1.00 92.69 190 GLU A O 1
ATOM 1491 N N . SER A 1 191 ? -14.523 12.527 -7.041 1.00 93.19 191 SER A N 1
ATOM 1492 C CA . SER A 1 191 ? -14.153 13.311 -5.843 1.00 93.19 191 SER A CA 1
ATOM 1493 C C . SER A 1 191 ? -15.285 13.424 -4.813 1.00 93.19 191 SER A C 1
ATOM 1495 O O . SER A 1 191 ? -15.036 13.367 -3.612 1.00 93.19 191 SER A O 1
ATOM 1497 N N . SER A 1 192 ? -16.542 13.529 -5.256 1.00 94.38 192 SER A N 1
ATOM 1498 C CA . SER A 1 192 ? -17.701 13.575 -4.351 1.00 94.38 192 SER A CA 1
ATOM 1499 C C . SER A 1 192 ? -17.924 12.265 -3.576 1.00 94.38 192 SER A C 1
ATOM 1501 O O . SER A 1 192 ? -18.265 12.294 -2.390 1.00 94.38 192 SER A O 1
ATOM 1503 N N . GLU A 1 193 ? -17.674 11.122 -4.211 1.00 94.94 193 GLU A N 1
ATOM 1504 C CA . GLU A 1 193 ? -17.768 9.791 -3.611 1.00 94.94 193 GLU A CA 1
ATOM 1505 C C . GLU A 1 193 ? -16.591 9.524 -2.674 1.00 94.94 193 GLU A C 1
ATOM 1507 O O . GLU A 1 193 ? -16.789 8.966 -1.594 1.00 94.94 193 GLU A O 1
ATOM 1512 N N . GLN A 1 194 ? -15.390 9.995 -3.027 1.00 95.38 194 GLN A N 1
ATOM 1513 C CA . GLN A 1 194 ? -14.226 9.947 -2.138 1.00 95.38 194 GLN A CA 1
ATOM 1514 C C . GLN A 1 194 ? -14.497 10.738 -0.855 1.00 95.38 194 GLN A C 1
ATOM 1516 O O . GLN A 1 194 ? -14.298 10.230 0.246 1.00 95.38 194 GLN A O 1
ATOM 1521 N N . VAL A 1 195 ? -15.041 11.956 -0.981 1.00 96.12 195 VAL A N 1
ATOM 1522 C CA . VAL A 1 195 ? -15.413 12.794 0.170 1.00 96.12 195 VAL A CA 1
ATOM 1523 C C . VAL A 1 195 ? -16.461 12.105 1.046 1.00 96.12 195 VAL A C 1
ATOM 1525 O O . VAL A 1 195 ? -16.366 12.152 2.275 1.00 96.12 195 VAL A O 1
ATOM 1528 N N . ARG A 1 196 ? -17.466 11.458 0.437 1.00 96.50 196 ARG A N 1
ATOM 1529 C CA . ARG A 1 196 ? -18.482 10.674 1.159 1.00 96.50 196 ARG A CA 1
ATOM 1530 C C . ARG A 1 196 ? -17.842 9.519 1.932 1.00 96.50 196 ARG A C 1
ATOM 1532 O O . ARG A 1 196 ? -18.114 9.377 3.122 1.00 96.50 196 ARG A O 1
ATOM 1539 N N . SER A 1 197 ? -16.969 8.758 1.277 1.00 96.88 197 SER A N 1
ATOM 1540 C CA . SER A 1 197 ? -16.298 7.586 1.851 1.00 96.88 197 SER A CA 1
ATOM 1541 C C . SER A 1 197 ? -15.374 7.967 3.003 1.00 96.88 197 SER A C 1
ATOM 1543 O O . SER A 1 197 ? -15.469 7.389 4.084 1.00 96.88 197 SER A O 1
ATOM 1545 N N . TRP A 1 198 ? -14.570 9.021 2.843 1.00 96.50 198 TRP A N 1
ATOM 1546 C CA . TRP A 1 198 ? -13.731 9.543 3.922 1.00 96.50 198 TRP A CA 1
ATOM 1547 C C . TRP A 1 198 ? -14.546 10.019 5.121 1.00 96.50 198 TRP A C 1
ATOM 1549 O O . TRP A 1 198 ? -14.208 9.693 6.256 1.00 96.50 198 TRP A O 1
ATOM 1559 N N . LYS A 1 199 ? -15.642 10.759 4.900 1.00 96.12 199 LYS A N 1
ATOM 1560 C CA . LYS A 1 199 ? -16.533 11.173 5.998 1.00 96.12 199 LYS A CA 1
ATOM 1561 C C . LYS A 1 199 ? -17.098 9.969 6.742 1.00 96.12 199 LYS A C 1
ATOM 1563 O O . LYS A 1 199 ? -17.120 9.988 7.968 1.00 96.12 199 LYS A O 1
ATOM 1568 N N . PHE A 1 200 ? -17.519 8.938 6.016 1.00 97.38 200 PHE A N 1
ATOM 1569 C CA . PHE A 1 200 ? -18.052 7.722 6.615 1.00 97.38 200 PHE A CA 1
ATOM 1570 C C . PHE A 1 200 ? -17.001 6.982 7.451 1.00 97.38 200 PHE A C 1
ATOM 1572 O O . PHE A 1 200 ? -17.276 6.618 8.594 1.00 97.38 200 PHE A O 1
ATOM 1579 N N . ILE A 1 201 ? -15.781 6.817 6.933 1.00 97.31 201 ILE A N 1
ATOM 1580 C CA . ILE A 1 201 ? -14.680 6.169 7.662 1.00 97.31 201 ILE A CA 1
ATOM 1581 C C . ILE A 1 201 ? -14.317 6.970 8.911 1.00 97.31 201 ILE A C 1
ATOM 1583 O O . ILE A 1 201 ? -14.279 6.409 10.002 1.00 97.31 201 ILE A O 1
ATOM 1587 N N . MET A 1 202 ? -14.161 8.291 8.792 1.00 96.12 202 MET A N 1
ATOM 1588 C CA . MET A 1 202 ? -13.888 9.170 9.933 1.00 96.12 202 MET A CA 1
ATOM 1589 C C . MET A 1 202 ? -14.991 9.145 10.995 1.00 96.12 202 MET A C 1
ATOM 1591 O O . MET A 1 202 ? -14.732 9.471 12.150 1.00 96.12 202 MET A O 1
ATOM 1595 N N . GLN A 1 203 ? -16.232 8.816 10.638 1.00 95.62 203 GLN A N 1
ATOM 1596 C CA . GLN A 1 203 ? -17.342 8.714 11.589 1.00 95.62 203 GLN A CA 1
ATOM 1597 C C . GLN A 1 203 ? -17.401 7.350 12.283 1.00 95.62 203 GLN A C 1
ATOM 1599 O O . GLN A 1 203 ? -17.817 7.293 13.437 1.00 95.62 203 GLN A O 1
ATOM 1604 N N . ASN A 1 204 ? -16.972 6.278 11.614 1.00 97.88 204 ASN A N 1
ATOM 1605 C CA . ASN A 1 204 ? -17.178 4.905 12.084 1.00 97.88 204 ASN A CA 1
ATOM 1606 C C . ASN A 1 204 ? -15.908 4.222 12.607 1.00 97.88 204 ASN A C 1
ATOM 1608 O O . ASN A 1 204 ? -15.989 3.436 13.547 1.00 97.88 204 ASN A O 1
ATOM 1612 N N . PHE A 1 205 ? -14.727 4.539 12.074 1.00 97.94 205 PHE A N 1
ATOM 1613 C CA . PHE A 1 205 ? -13.460 4.012 12.580 1.00 97.94 205 PHE A CA 1
ATOM 1614 C C . PHE A 1 205 ? -12.984 4.845 13.780 1.00 97.94 205 PHE A C 1
ATOM 1616 O O . PHE A 1 205 ? -12.178 5.769 13.654 1.00 97.94 205 PHE A O 1
ATOM 1623 N N . ARG A 1 206 ? -13.592 4.579 14.943 1.00 96.69 206 ARG A N 1
ATOM 1624 C CA . ARG A 1 206 ? -13.474 5.393 16.171 1.00 96.69 206 ARG A CA 1
ATOM 1625 C C . ARG A 1 206 ? -13.071 4.613 17.417 1.00 96.69 206 ARG A C 1
ATOM 1627 O O . ARG A 1 206 ? -13.041 5.186 18.501 1.00 96.69 206 ARG A O 1
ATOM 1634 N N . ARG A 1 207 ? -12.767 3.322 17.294 1.00 96.88 207 ARG A N 1
ATOM 1635 C CA . ARG A 1 207 ? -12.392 2.487 18.437 1.00 96.88 207 ARG A CA 1
ATOM 1636 C C . ARG A 1 207 ? -11.037 2.944 19.005 1.00 96.88 207 ARG A C 1
ATOM 1638 O O . ARG A 1 207 ? -10.038 2.801 18.299 1.00 96.88 207 ARG A O 1
ATOM 1645 N N . PRO A 1 208 ? -10.954 3.449 20.251 1.00 97.56 208 PRO A N 1
ATOM 1646 C CA . PRO A 1 208 ? -9.693 3.953 20.791 1.00 97.56 208 PRO A CA 1
ATOM 1647 C C . PRO A 1 208 ? -8.605 2.877 20.809 1.00 97.56 208 PRO A C 1
ATOM 1649 O O . PRO A 1 208 ? -8.866 1.722 21.157 1.00 97.56 208 PRO A O 1
ATOM 1652 N N . GLY A 1 209 ? -7.387 3.250 20.419 1.00 97.44 209 GLY A N 1
ATOM 1653 C CA . GLY A 1 209 ? -6.249 2.336 20.323 1.00 97.44 209 GLY A CA 1
ATOM 1654 C C . GLY A 1 209 ? -6.220 1.446 19.075 1.00 97.44 209 GLY A C 1
ATOM 1655 O O . GLY A 1 209 ? -5.232 0.735 18.891 1.00 97.44 209 GLY A O 1
ATOM 1656 N N . SER A 1 210 ? -7.249 1.480 18.219 1.00 98.31 210 SER A N 1
ATOM 1657 C CA . SER A 1 210 ? -7.188 0.834 16.900 1.00 98.31 210 SER A CA 1
ATOM 1658 C C . SER A 1 210 ? -6.190 1.548 15.985 1.00 98.31 210 SER A C 1
ATOM 1660 O O . SER A 1 210 ? -5.887 2.732 16.172 1.00 98.31 210 SER A O 1
ATOM 1662 N N . LEU A 1 211 ? -5.644 0.803 15.026 1.00 98.69 211 LEU A N 1
ATOM 1663 C CA . LEU A 1 211 ? -4.577 1.264 14.142 1.00 98.69 211 LEU A CA 1
ATOM 1664 C C . LEU A 1 211 ? -5.088 1.479 12.721 1.00 98.69 211 LEU A C 1
ATOM 1666 O O . LEU A 1 211 ? -5.857 0.672 12.210 1.00 98.69 211 LEU A O 1
ATOM 1670 N N . LEU A 1 212 ? -4.621 2.538 12.071 1.00 98.44 212 LEU A N 1
ATOM 1671 C CA . LEU A 1 212 ? -4.911 2.843 10.676 1.00 98.44 212 LEU A CA 1
ATOM 1672 C C . LEU A 1 212 ? -3.601 2.955 9.907 1.00 98.44 212 LEU A C 1
ATOM 1674 O O . LEU A 1 212 ? -2.778 3.809 10.218 1.00 98.44 212 LEU A O 1
ATOM 1678 N N . VAL A 1 213 ? -3.424 2.106 8.904 1.00 98.38 213 VAL A N 1
ATOM 1679 C CA . VAL A 1 213 ? -2.350 2.228 7.921 1.00 98.38 213 VAL A CA 1
ATOM 1680 C C . VAL A 1 213 ? -2.911 2.917 6.687 1.00 98.38 213 VAL A C 1
ATOM 1682 O O . VAL A 1 213 ? -3.922 2.462 6.148 1.00 98.38 213 VAL A O 1
ATOM 1685 N N . SER A 1 214 ? -2.265 3.988 6.229 1.00 97.44 214 SER A N 1
ATOM 1686 C CA . SER A 1 214 ? -2.644 4.663 4.986 1.00 97.44 214 SER A CA 1
ATOM 1687 C C . SER A 1 214 ? -1.462 4.842 4.039 1.00 97.44 214 SER A C 1
ATOM 1689 O O . SER A 1 214 ? -0.348 5.136 4.474 1.00 97.44 214 SER A O 1
ATOM 1691 N N . VAL A 1 215 ? -1.745 4.699 2.744 1.00 96.19 215 VAL A N 1
ATOM 1692 C CA . VAL A 1 215 ? -0.850 5.047 1.636 1.00 96.19 215 VAL A CA 1
ATOM 1693 C C . VAL A 1 215 ? -1.669 5.789 0.574 1.00 96.19 215 VAL A C 1
ATOM 1695 O O . VAL A 1 215 ? -2.627 5.206 0.052 1.00 96.19 215 VAL A O 1
ATOM 1698 N N . PRO A 1 216 ? -1.350 7.057 0.258 1.00 95.56 216 PRO A N 1
ATOM 1699 C CA . PRO A 1 216 ? -0.367 7.920 0.927 1.00 95.56 216 PRO A CA 1
ATOM 1700 C C . PRO A 1 216 ? -0.841 8.351 2.333 1.00 95.56 216 PRO A C 1
ATOM 1702 O O . PRO A 1 216 ? -1.818 7.824 2.878 1.00 95.56 216 PRO A O 1
ATOM 1705 N N . SER A 1 217 ? -0.170 9.332 2.947 1.00 96.50 217 SER A N 1
ATOM 1706 C CA . SER A 1 217 ? -0.598 9.904 4.234 1.00 96.50 217 SER A CA 1
ATOM 1707 C C . SER A 1 217 ? -2.062 10.376 4.215 1.00 96.50 217 SER A C 1
ATOM 1709 O O . SER A 1 217 ? -2.599 10.807 3.184 1.00 96.50 217 SER A O 1
ATOM 1711 N N . LEU A 1 218 ? -2.715 10.376 5.383 1.00 96.19 218 LEU A N 1
ATOM 1712 C CA . LEU A 1 218 ? -4.060 10.951 5.520 1.00 96.19 218 LEU A CA 1
ATOM 1713 C C . LEU A 1 218 ? -4.075 12.439 5.161 1.00 96.19 218 LEU A C 1
ATOM 1715 O O . LEU A 1 218 ? -5.045 12.932 4.588 1.00 96.19 218 LEU A O 1
ATOM 1719 N N . GLN A 1 219 ? -2.994 13.153 5.479 1.00 94.88 219 GLN A N 1
ATOM 1720 C CA . GLN A 1 219 ? -2.866 14.573 5.180 1.00 94.88 219 GLN A CA 1
ATOM 1721 C C . GLN A 1 219 ? -2.882 14.830 3.672 1.00 94.88 219 GLN A C 1
ATOM 1723 O O . GLN A 1 219 ? -3.594 15.722 3.215 1.00 94.88 219 GLN A O 1
ATOM 1728 N N . GLU A 1 220 ? -2.127 14.048 2.904 1.00 94.81 220 GLU A N 1
ATOM 1729 C CA . GLU A 1 220 ? -2.095 14.130 1.444 1.00 94.81 220 GLU A CA 1
ATOM 1730 C C . GLU A 1 220 ? -3.447 13.752 0.836 1.00 94.81 220 GLU A C 1
ATOM 1732 O O . GLU A 1 220 ? -4.029 14.539 0.084 1.00 94.81 220 GLU A O 1
ATOM 1737 N N . SER A 1 221 ? -3.995 12.609 1.259 1.00 94.75 221 SER A N 1
ATOM 1738 C CA . SER A 1 221 ? -5.279 12.090 0.778 1.00 94.75 221 SER A CA 1
ATOM 1739 C C . SER A 1 221 ? -6.431 13.082 0.986 1.00 94.75 221 SER A C 1
ATOM 1741 O O . SER A 1 221 ? -7.252 13.296 0.093 1.00 94.75 221 SER A O 1
ATOM 1743 N N . LEU A 1 222 ? -6.504 13.718 2.160 1.00 95.12 222 LEU A N 1
ATOM 1744 C CA . LEU A 1 222 ? -7.567 14.673 2.485 1.00 95.12 222 LEU A CA 1
ATOM 1745 C C . LEU A 1 222 ? -7.329 16.054 1.855 1.00 95.12 222 LEU A C 1
ATOM 1747 O O . LEU A 1 222 ? -8.291 16.692 1.420 1.00 95.12 222 LEU A O 1
ATOM 1751 N N . ASN A 1 223 ? -6.073 16.504 1.738 1.00 94.81 223 ASN A N 1
ATOM 1752 C CA . ASN A 1 223 ? -5.735 17.768 1.073 1.00 94.81 223 ASN A CA 1
ATOM 1753 C C . ASN A 1 223 ? -6.100 17.756 -0.410 1.00 94.81 223 ASN A C 1
ATOM 1755 O O . ASN A 1 223 ? -6.645 18.746 -0.903 1.00 94.81 223 ASN A O 1
ATOM 1759 N N . ALA A 1 224 ? -5.861 16.637 -1.101 1.00 92.94 224 ALA A N 1
ATOM 1760 C CA . ALA A 1 224 ? -6.253 16.460 -2.498 1.00 92.94 224 ALA A CA 1
ATOM 1761 C C . ALA A 1 224 ? -7.765 16.679 -2.717 1.00 92.94 224 ALA A C 1
ATOM 1763 O O . ALA A 1 224 ? -8.192 17.115 -3.785 1.00 92.94 224 ALA A O 1
ATOM 1764 N N . LEU A 1 225 ? -8.574 16.445 -1.677 1.00 94.69 225 LEU A N 1
ATOM 1765 C CA . LEU A 1 225 ? -10.028 16.611 -1.675 1.00 94.69 225 LEU A CA 1
ATOM 1766 C C . LEU A 1 225 ? -10.507 17.899 -0.991 1.00 94.69 225 LEU A C 1
ATOM 1768 O O . LEU A 1 225 ? -11.714 18.090 -0.837 1.00 94.69 225 LEU A O 1
ATOM 1772 N N . GLN A 1 226 ? -9.587 18.774 -0.568 1.00 94.69 226 GLN A N 1
ATOM 1773 C CA . GLN A 1 226 ? -9.884 19.984 0.211 1.00 94.69 226 GLN A CA 1
ATOM 1774 C C . GLN A 1 226 ? -10.712 19.679 1.475 1.00 94.69 226 GLN A C 1
ATOM 1776 O O . GLN A 1 226 ? -11.548 20.475 1.910 1.00 94.69 226 GLN A O 1
ATOM 1781 N N . MET A 1 227 ? -10.501 18.499 2.061 1.00 93.38 227 MET A N 1
ATOM 1782 C CA . MET A 1 227 ? -11.194 18.058 3.262 1.00 93.38 227 MET A CA 1
ATOM 1783 C C . MET A 1 227 ? -10.397 18.436 4.512 1.00 93.38 227 MET A C 1
ATOM 1785 O O . MET A 1 227 ? -9.195 18.181 4.570 1.00 93.38 227 MET A O 1
ATOM 1789 N N . PRO A 1 228 ? -11.046 18.991 5.550 1.00 90.81 228 PRO A N 1
ATOM 1790 C CA . PRO A 1 228 ? -10.369 19.231 6.812 1.00 90.81 228 PRO A CA 1
ATOM 1791 C C . PRO A 1 228 ? -10.083 17.900 7.514 1.00 90.81 228 PRO A C 1
ATOM 1793 O O . PRO A 1 228 ? -10.974 17.058 7.655 1.00 90.81 228 PRO A O 1
ATOM 1796 N N . PHE A 1 229 ? -8.857 17.745 8.011 1.00 89.19 229 PHE A N 1
ATOM 1797 C CA . PHE A 1 229 ? -8.524 16.680 8.951 1.00 89.19 229 PHE A CA 1
ATOM 1798 C C . PHE A 1 229 ? -9.314 16.884 10.250 1.00 89.19 229 PHE A C 1
ATOM 1800 O O . PHE A 1 229 ? -9.373 18.002 10.765 1.00 89.19 229 PHE A O 1
ATOM 1807 N N . GLN A 1 230 ? -9.943 15.832 10.781 1.00 87.38 230 GLN A N 1
ATOM 1808 C CA . GLN A 1 230 ? -10.724 15.942 12.015 1.00 87.38 230 GLN A CA 1
ATOM 1809 C C . GLN A 1 230 ? -9.814 15.936 13.252 1.00 87.38 230 GLN A C 1
ATOM 1811 O O . GLN A 1 230 ? -9.166 14.920 13.516 1.00 87.38 230 GLN A O 1
ATOM 1816 N N . PRO A 1 231 ? -9.777 17.024 14.049 1.00 87.81 231 PRO A N 1
ATOM 1817 C CA . PRO A 1 231 ? -8.988 17.049 15.275 1.00 87.81 231 PRO A CA 1
ATOM 1818 C C . PRO A 1 231 ? -9.459 15.969 16.254 1.00 87.81 231 PRO A C 1
ATOM 1820 O O . PRO A 1 231 ? -10.662 15.798 16.455 1.00 87.81 231 PRO A O 1
ATOM 1823 N N . GLY A 1 232 ? -8.514 15.256 16.871 1.00 90.31 232 GLY A N 1
ATOM 1824 C CA . GLY A 1 232 ? -8.818 14.197 17.840 1.00 90.31 232 GLY A CA 1
ATOM 1825 C C . GLY A 1 232 ? -9.450 12.942 17.231 1.00 90.31 232 GLY A C 1
ATOM 1826 O O . GLY A 1 232 ? -10.165 12.227 17.924 1.00 90.31 232 GLY A O 1
ATOM 1827 N N . TRP A 1 233 ? -9.268 12.701 15.928 1.00 96.25 233 TRP A N 1
ATOM 1828 C CA . TRP A 1 233 ? -9.618 11.411 15.333 1.00 96.25 233 TRP A CA 1
ATOM 1829 C C . TRP A 1 233 ? -8.482 10.401 15.489 1.00 96.25 233 TRP A C 1
ATOM 1831 O O . TRP A 1 233 ? -8.675 9.352 16.099 1.00 96.25 233 TRP A O 1
ATOM 1841 N N . VAL A 1 234 ? -7.309 10.725 14.946 1.00 97.94 234 VAL A N 1
ATOM 1842 C CA . VAL A 1 234 ? -6.119 9.881 15.032 1.00 97.94 234 VAL A CA 1
ATOM 1843 C C . VAL A 1 234 ? -4.873 10.717 15.291 1.00 97.94 234 VAL A C 1
ATOM 1845 O O . VAL A 1 234 ? -4.815 11.896 14.938 1.00 97.94 234 VAL A O 1
ATOM 1848 N N . GLU A 1 235 ? -3.867 10.081 15.874 1.00 97.25 235 GLU A N 1
ATOM 1849 C CA . GLU A 1 235 ? -2.502 10.585 15.990 1.00 97.25 235 GLU A CA 1
ATOM 1850 C C . GLU A 1 235 ? -1.554 9.725 15.148 1.00 97.25 235 GLU A C 1
ATOM 1852 O O . GLU A 1 235 ? -1.699 8.504 15.093 1.00 97.25 235 GLU A O 1
ATOM 1857 N N . GLU A 1 236 ? -0.591 10.352 14.474 1.00 97.56 236 GLU A N 1
ATOM 1858 C CA . GLU A 1 236 ? 0.415 9.627 13.693 1.00 97.56 236 GLU A CA 1
ATOM 1859 C C . GLU A 1 236 ? 1.459 8.993 14.618 1.00 97.56 236 GLU A C 1
ATOM 1861 O O . GLU A 1 236 ? 1.967 9.632 15.543 1.00 97.56 236 GLU A O 1
ATOM 1866 N N . ILE A 1 237 ? 1.782 7.727 14.363 1.00 97.81 237 ILE A N 1
ATOM 1867 C CA . ILE A 1 237 ? 2.859 7.002 15.029 1.00 97.81 237 ILE A CA 1
ATOM 1868 C C . ILE A 1 237 ? 4.099 7.085 14.133 1.00 97.81 237 ILE A C 1
ATOM 1870 O O . ILE A 1 237 ? 4.068 6.567 13.016 1.00 97.81 237 ILE A O 1
ATOM 1874 N N . PRO A 1 238 ? 5.214 7.667 14.612 1.00 96.50 238 PRO A N 1
ATOM 1875 C CA . PRO A 1 238 ? 6.463 7.667 13.863 1.00 96.50 238 PRO A CA 1
ATOM 1876 C C . PRO A 1 238 ? 6.953 6.241 13.598 1.00 96.50 238 PRO A C 1
ATOM 1878 O O . PRO A 1 238 ? 7.129 5.457 14.533 1.00 96.50 238 PRO A O 1
ATOM 1881 N N . LEU A 1 239 ? 7.209 5.929 12.329 1.00 95.69 239 LEU A N 1
ATOM 1882 C CA . LEU A 1 239 ? 7.806 4.668 11.901 1.00 95.69 239 LEU A CA 1
ATOM 1883 C C . LEU A 1 239 ? 9.315 4.814 11.684 1.00 95.69 239 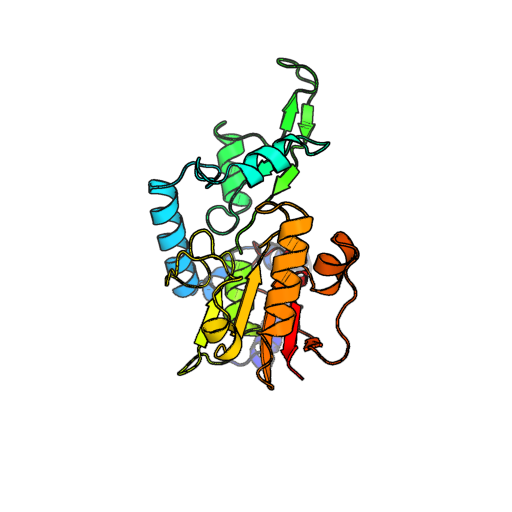LEU A C 1
ATOM 1885 O O . LEU A 1 239 ? 9.831 5.901 11.410 1.00 95.69 239 LEU A O 1
ATOM 1889 N N . VAL A 1 240 ? 10.026 3.694 11.798 1.00 93.06 240 VAL A N 1
ATOM 1890 C CA . VAL A 1 240 ? 11.448 3.600 11.458 1.00 93.06 240 VAL A CA 1
ATOM 1891 C C . VAL A 1 240 ? 11.561 3.061 10.038 1.00 93.06 240 VAL A C 1
ATOM 1893 O O . VAL A 1 240 ? 11.251 1.901 9.794 1.00 93.06 240 VAL A O 1
ATOM 1896 N N . TYR A 1 241 ? 12.017 3.904 9.114 1.00 91.62 241 TYR A N 1
ATOM 1897 C CA . TYR A 1 241 ? 12.158 3.548 7.697 1.00 91.62 241 TYR A CA 1
ATOM 1898 C C . TYR A 1 241 ? 13.574 3.100 7.310 1.00 91.62 241 TYR A C 1
ATOM 1900 O O . TYR A 1 241 ? 13.768 2.584 6.215 1.00 91.62 241 TYR A O 1
ATOM 1908 N N . ASP A 1 242 ? 14.570 3.296 8.183 1.00 87.44 242 ASP A N 1
ATOM 1909 C CA . ASP A 1 242 ? 15.965 2.893 7.940 1.00 87.44 242 ASP A CA 1
ATOM 1910 C C . ASP A 1 242 ? 16.144 1.386 8.186 1.00 87.44 242 ASP A C 1
ATOM 1912 O O . ASP A 1 242 ? 16.760 0.946 9.159 1.00 87.44 242 ASP A O 1
ATOM 1916 N N . ILE A 1 243 ? 15.489 0.589 7.340 1.00 84.75 243 ILE A N 1
ATOM 1917 C CA . ILE A 1 243 ? 15.446 -0.869 7.417 1.00 84.75 243 ILE A CA 1
ATOM 1918 C C . ILE A 1 243 ? 15.798 -1.434 6.048 1.00 84.75 243 ILE A C 1
ATOM 1920 O O . ILE A 1 243 ? 15.229 -1.053 5.027 1.00 84.75 243 ILE A O 1
ATOM 1924 N N . TYR A 1 244 ? 16.732 -2.380 6.029 1.00 83.00 244 TYR A N 1
ATOM 1925 C CA . TYR A 1 244 ? 17.117 -3.064 4.805 1.00 83.00 244 TYR A CA 1
ATOM 1926 C C . TYR A 1 244 ? 16.157 -4.224 4.507 1.00 83.00 244 TYR A C 1
ATOM 1928 O O . TYR A 1 244 ? 16.143 -5.224 5.225 1.00 83.00 244 TYR A O 1
ATOM 1936 N N . LEU A 1 245 ? 15.366 -4.094 3.439 1.00 81.44 245 LEU A N 1
ATOM 1937 C CA . LEU A 1 245 ? 14.373 -5.093 3.003 1.00 81.44 245 LEU A CA 1
ATOM 1938 C C . LEU A 1 245 ? 14.839 -5.915 1.785 1.00 81.44 245 LEU A C 1
ATOM 1940 O O . LEU A 1 245 ? 14.114 -6.780 1.282 1.00 81.44 245 LEU A O 1
ATOM 1944 N N . GLY A 1 246 ? 16.083 -5.696 1.359 1.00 77.81 246 GLY A N 1
ATOM 1945 C CA . GLY A 1 246 ? 16.673 -6.229 0.134 1.00 77.81 246 GLY A CA 1
ATOM 1946 C C . GLY A 1 246 ? 16.874 -5.138 -0.914 1.00 77.81 246 GLY A C 1
ATOM 1947 O O . GLY A 1 246 ? 16.262 -4.072 -0.840 1.00 77.81 246 GLY A O 1
ATOM 1948 N N . ARG A 1 247 ? 17.736 -5.418 -1.892 1.00 76.75 247 ARG A N 1
ATOM 1949 C CA . ARG A 1 247 ? 18.101 -4.478 -2.966 1.00 76.75 247 ARG A CA 1
ATOM 1950 C C . ARG A 1 247 ? 16.929 -3.963 -3.813 1.00 76.75 247 ARG A C 1
ATOM 1952 O O . ARG A 1 247 ? 17.004 -2.843 -4.300 1.00 76.75 247 ARG A O 1
ATOM 1959 N N . ASP A 1 248 ? 15.872 -4.763 -3.964 1.00 76.38 248 ASP A N 1
ATOM 1960 C CA . ASP A 1 248 ? 14.721 -4.454 -4.829 1.00 76.38 248 ASP A CA 1
ATOM 1961 C C . ASP A 1 248 ? 13.634 -3.643 -4.101 1.00 76.38 248 ASP A C 1
ATOM 1963 O O . ASP A 1 248 ? 12.550 -3.423 -4.634 1.00 76.38 248 ASP A O 1
ATOM 1967 N N . ALA A 1 249 ? 13.861 -3.263 -2.841 1.00 85.00 249 ALA A N 1
ATOM 1968 C CA . ALA A 1 249 ? 12.925 -2.427 -2.104 1.00 85.00 249 ALA A CA 1
ATOM 1969 C C . ALA A 1 249 ? 13.086 -0.961 -2.517 1.00 85.00 249 ALA A C 1
ATOM 1971 O O . ALA A 1 249 ? 14.184 -0.418 -2.414 1.00 85.00 249 ALA A O 1
ATOM 1972 N N . ASP A 1 250 ? 11.988 -0.315 -2.909 1.00 89.38 250 ASP A N 1
ATOM 1973 C CA . ASP A 1 250 ? 11.940 1.128 -3.144 1.00 89.38 250 ASP A CA 1
ATOM 1974 C C . ASP A 1 250 ? 11.798 1.875 -1.800 1.00 89.38 250 ASP A C 1
ATOM 1976 O O . ASP A 1 250 ? 10.730 1.836 -1.178 1.00 89.38 250 ASP A O 1
ATOM 1980 N N . PRO A 1 251 ? 12.845 2.575 -1.317 1.00 89.88 251 PRO A N 1
ATOM 1981 C CA . PRO A 1 251 ? 12.784 3.274 -0.038 1.00 89.88 251 PRO A CA 1
ATOM 1982 C C . PRO A 1 251 ? 11.790 4.436 -0.037 1.00 89.88 251 PRO A C 1
ATOM 1984 O O . PRO A 1 251 ? 11.339 4.840 1.034 1.00 89.88 251 PRO A O 1
ATOM 1987 N N . ASP A 1 252 ? 11.484 5.016 -1.197 1.00 91.44 252 ASP A N 1
ATOM 1988 C CA . ASP A 1 252 ? 10.561 6.140 -1.291 1.00 91.44 252 ASP A CA 1
ATOM 1989 C C . ASP A 1 252 ? 9.110 5.661 -1.255 1.00 91.44 252 ASP A C 1
ATOM 1991 O O . ASP A 1 252 ? 8.313 6.283 -0.549 1.00 91.44 252 ASP A O 1
ATOM 1995 N N . ALA A 1 253 ? 8.795 4.516 -1.873 1.00 92.00 253 ALA A N 1
ATOM 1996 C CA . ALA A 1 253 ? 7.505 3.838 -1.703 1.00 92.00 253 ALA A CA 1
ATOM 1997 C C . ALA A 1 253 ? 7.260 3.442 -0.235 1.00 92.00 253 ALA A C 1
ATOM 1999 O O . ALA A 1 253 ? 6.212 3.741 0.332 1.00 92.00 253 ALA A O 1
ATOM 2000 N N . ILE A 1 254 ? 8.270 2.877 0.437 1.00 94.56 254 ILE A N 1
ATOM 2001 C CA . ILE A 1 254 ? 8.181 2.493 1.858 1.00 94.56 254 ILE A CA 1
ATOM 2002 C C . ILE A 1 254 ? 7.877 3.696 2.767 1.00 94.56 254 ILE A C 1
ATOM 2004 O O . ILE A 1 254 ? 7.104 3.574 3.718 1.00 94.56 254 ILE A O 1
ATOM 2008 N N . LYS A 1 255 ? 8.431 4.879 2.466 1.00 95.12 255 LYS A N 1
ATOM 2009 C CA . LYS A 1 255 ? 8.149 6.121 3.214 1.00 95.12 255 LYS A CA 1
ATOM 2010 C C . LYS A 1 255 ? 6.731 6.657 3.009 1.00 95.12 255 LYS A C 1
ATOM 2012 O O . LYS A 1 255 ? 6.329 7.526 3.775 1.00 95.12 255 LYS A O 1
ATOM 2017 N N . GLN A 1 256 ? 5.993 6.176 2.005 1.00 95.56 256 GLN A N 1
ATOM 2018 C CA . GLN A 1 256 ? 4.578 6.515 1.814 1.00 95.56 256 GLN A CA 1
ATOM 2019 C C . GLN A 1 256 ? 3.649 5.724 2.744 1.00 95.56 256 GLN A C 1
ATOM 2021 O O . GLN A 1 256 ? 2.445 5.975 2.751 1.00 95.56 256 GLN A O 1
ATOM 2026 N N . ILE A 1 257 ? 4.173 4.762 3.513 1.00 97.56 257 ILE A N 1
ATOM 2027 C CA . ILE A 1 257 ? 3.395 3.973 4.470 1.00 97.56 257 ILE A CA 1
ATOM 2028 C C . ILE A 1 257 ? 3.331 4.713 5.793 1.00 97.56 257 ILE A C 1
ATOM 2030 O O . ILE A 1 257 ? 4.323 4.798 6.507 1.00 97.56 257 ILE A O 1
ATOM 2034 N N . HIS A 1 258 ? 2.143 5.191 6.150 1.00 98.25 258 HIS A N 1
ATOM 2035 C CA . HIS A 1 258 ? 1.909 5.899 7.404 1.00 98.25 258 HIS A CA 1
ATOM 2036 C C . HIS A 1 258 ? 1.067 5.062 8.358 1.00 98.25 258 HIS A C 1
ATOM 2038 O O . HIS A 1 258 ? 0.119 4.392 7.945 1.00 98.25 258 HIS A O 1
ATOM 2044 N N . LEU A 1 259 ? 1.391 5.137 9.649 1.00 98.56 259 LEU A N 1
ATOM 2045 C CA . LEU A 1 259 ? 0.649 4.480 10.718 1.00 98.56 259 LEU A CA 1
ATOM 2046 C C . LEU A 1 259 ? 0.034 5.524 11.642 1.00 98.56 259 LEU A C 1
ATOM 2048 O O . LEU A 1 259 ? 0.711 6.426 12.127 1.00 98.56 259 LEU A O 1
ATOM 2052 N N . TYR A 1 260 ? -1.239 5.345 11.955 1.00 98.50 260 TYR A N 1
ATOM 2053 C CA . TYR A 1 260 ? -1.988 6.189 12.866 1.00 98.50 260 TYR A CA 1
ATOM 2054 C C . TYR A 1 260 ? -2.665 5.348 13.943 1.00 98.50 260 TYR A C 1
ATOM 2056 O O . TYR A 1 260 ? -2.979 4.175 13.738 1.00 98.50 260 TYR A O 1
ATOM 2064 N N . ARG A 1 261 ? -2.932 5.964 15.092 1.00 98.44 261 ARG A N 1
ATOM 2065 C CA . ARG A 1 261 ? -3.709 5.384 16.187 1.00 98.44 261 ARG A CA 1
ATOM 2066 C C . ARG A 1 261 ? -4.911 6.254 16.489 1.00 98.44 261 ARG A C 1
ATOM 2068 O O . ARG A 1 261 ? -4.779 7.466 16.618 1.00 98.44 261 ARG A O 1
ATOM 2075 N N . VAL A 1 262 ? -6.072 5.626 16.629 1.00 98.25 262 VAL A N 1
ATOM 2076 C CA . VAL A 1 262 ? -7.297 6.310 17.051 1.00 98.25 262 VAL A CA 1
ATOM 2077 C C . VAL A 1 262 ? -7.182 6.727 18.516 1.00 98.25 262 VAL A C 1
ATOM 2079 O O . VAL A 1 262 ? -6.851 5.895 19.369 1.00 98.25 262 VAL A O 1
ATOM 2082 N N . THR A 1 263 ? -7.451 8.008 18.782 1.00 94.62 263 THR A N 1
ATOM 2083 C CA . THR A 1 263 ? -7.375 8.640 20.112 1.00 94.62 263 THR A CA 1
ATOM 2084 C C . THR A 1 263 ? -8.682 8.561 20.882 1.00 94.62 263 THR A C 1
ATOM 2086 O O . THR A 1 263 ? -9.745 8.704 20.237 1.00 94.62 263 THR A O 1
#

Secondary structure (DSSP, 8-state):
--HHHHHHHHHHHHHTS-TTTHHHHHHHHHH-GGGGGGG--HHHHHHHHHHHHHHTTS-TT---TT-HHHHHHHHTSSS-EEE--TTT--HHHHHHHHHTTSS-SEEESSTT-S-EEEPEEE-SS--HHHHHHIIIIIS---TT--EEEET-TTTSS-S----S-GGG-HHHHHH-SEEEEES-STTTS-HHHHHHHHHHHHHH---TT-EEEEES-HHHHHHTTTPPPPTTSEEEEPP-------TT--HHHHTT-EEEEE-